Protein 6ECT (pdb70)

InterPro domains:
  IPR001227 Acyl transferase domain superfamily [G3DSA:3.40.366.10] (565-867)
  IPR009081 Phosphopantetheine binding ACP domain [PF00550] (1807-1871)
  IPR009081 Phosphopantetheine binding ACP domain [PS50075] (1801-1875)
  IPR013217 Methyltransferase type 12 [PF08242] (1031-1127)
  IPR013968 Polyketide synthase-like, ketoreductase domain [PF08659] (1522-1700)
  IPR014030 Beta-ketoacyl synthase-like, N-terminal domain [PF00109] (35-285)
  IPR014031 Beta-ketoacyl synthase, C-terminal domain [PF02801] (293-410)
  IPR014043 Acyl transferase domain [PF00698] (565-866)
  IPR014043 Acyl transferase domain [SM00827] (567-864)
  IPR016035 Acyl transferase/acyl hydrolase/lysophospholipase [SSF52151] (564-850)
  IPR016036 Malonyl-CoA ACP transacylase, ACP-binding [SSF55048] (690-755)
  IPR016039 Thiolase-like [G3DSA:3.40.47.10] (26-481)
  IPR016039 Thiolase-like [SSF53901] (31-409)
  IPR018201 Beta-ketoacyl synthase, active site [PS00606] (198-214)
  IPR020803 Polyketide synthase-like, methyltransferase domain [SM00828] (981-1252)
  IPR020806 Polyketide synthase-like, phosphopantetheine-binding domain [SM00823] (1804-1875)
  IPR020841 Polyketide synthase, beta-ketoacyl synthase domain [PS52004] (34-460)
  IPR020841 Polyketide synthase, beta-ketoacyl synthase domain [SM00825] (37-463)
  IPR029063 S-adenosyl-L-methionine-dependent methyltransferase superfamily [G3DSA:3.40.50.150] (941-1231)
  IPR029063 S-adenosyl-L-methionine-dependent methyltransferase superfamily [SSF53335] (1002-1230)

Foldseek 3Di:
DQLQAQDAPVVDGGFFFAVAFDAPAAPVCCVLVVVPDPVNVVVRNVRNVVLVCVLCVPPDLQPWAEEEEEAQFLPPVVQVSCVVHVRHAYEYEHLDPVSQVNNCVVCVVSVNNVRYYYDNDHLLPDADDAAGQEYEEEPHLLNHPPLLSNLLSVLVRYDAFGKYKYKAKAFPAPSHHHLLRVLCSQLVRQKAFDAKEWSLVRSLSSNDHNDDDVRVVVVVVVSPPDDPPCNVVSSVCSVVVRMTTMITIMTGHPPDHSVVSSVNSVVNVVVHHYPVRPD

Radius of gyration: 18.58 Å; Cα contacts (8 Å, |Δi|>4): 551; chains: 1; bounding box: 44×46×49 Å

Structure (mmCIF, N/CA/C/O backbone):
data_6ECT
#
_entry.id   6ECT
#
_cell.length_a   90.866
_cell.length_b   90.866
_cell.length_c   84.910
_cell.angle_alpha   90.000
_cell.angle_beta   90.000
_cell.angle_gamma   90.000
#
_symmetry.space_group_name_H-M   'P 43 21 2'
#
loop_
_entity.id
_entity.type
_entity.pdbx_description
1 polymer 'StiE protein'
2 non-polymer S-ADENOSYLMETHIONINE
3 water water
#
loop_
_atom_site.group_PDB
_atom_site.id
_atom_site.type_symbol
_atom_site.label_atom_id
_atom_site.label_alt_id
_atom_site.label_comp_id
_atom_site.label_asym_id
_atom_site.label_entity_id
_atom_site.label_seq_id
_atom_site.pdbx_PDB_ins_code
_atom_site.Cartn_x
_atom_site.Cartn_y
_atom_site.Cartn_z
_atom_site.occupancy
_atom_site.B_iso_or_equiv
_atom_site.auth_seq_id
_atom_site.auth_comp_id
_atom_site.auth_asym_id
_atom_site.auth_atom_id
_atom_site.pdbx_PDB_model_num
ATOM 1 N N . THR A 1 15 ? 32.113 35.105 12.674 1.00 80.32 -9 THR A N 1
ATOM 2 C CA . THR A 1 15 ? 31.400 34.604 11.506 1.00 90.81 -9 THR A CA 1
ATOM 3 C C . THR A 1 15 ? 31.372 33.077 11.513 1.00 93.56 -9 THR A C 1
ATOM 4 O O . THR A 1 15 ? 31.097 32.453 12.538 1.00 92.37 -9 THR A O 1
ATOM 8 N N . GLU A 1 16 ? 31.668 32.486 10.356 1.00 98.42 -8 GLU A N 1
ATOM 9 C CA . GLU A 1 16 ? 31.666 31.043 10.179 1.00 94.46 -8 GLU A CA 1
ATOM 10 C C . GLU A 1 16 ? 33.060 30.439 10.238 1.00 90.93 -8 GLU A C 1
ATOM 11 O O . GLU A 1 16 ? 33.186 29.212 10.314 1.00 92.04 -8 GLU A O 1
ATOM 17 N N . ASN A 1 17 ? 34.103 31.262 10.193 1.00 89.38 -7 ASN A N 1
ATOM 18 C CA . ASN A 1 17 ? 35.473 30.788 10.316 1.00 82.45 -7 ASN A CA 1
ATOM 19 C C . ASN A 1 17 ? 35.942 30.730 11.764 1.00 69.52 -7 ASN A C 1
ATOM 20 O O . ASN A 1 17 ? 37.147 30.607 12.009 1.00 71.82 -7 ASN A O 1
ATOM 25 N N . LEU A 1 18 ? 35.018 30.803 12.727 1.00 51.54 -6 LEU A N 1
ATOM 26 C CA . LEU A 1 18 ? 35.413 30.766 14.130 1.00 34.75 -6 LEU A CA 1
ATOM 27 C C . LEU A 1 18 ? 35.662 29.347 14.622 1.00 30.61 -6 LEU A C 1
ATOM 28 O O . LEU A 1 18 ? 36.602 29.123 15.375 1.00 27.50 -6 LEU A O 1
ATOM 33 N N A TYR A 1 19 ? 34.828 28.392 14.231 0.26 33.24 -5 TYR A N 1
ATOM 34 N N B TYR A 1 19 ? 34.839 28.387 14.209 0.74 34.65 -5 TYR A N 1
ATOM 35 C CA A TYR A 1 19 ? 34.923 27.058 14.797 0.26 29.03 -5 TYR A CA 1
ATOM 36 C CA B TYR A 1 19 ? 34.863 27.043 14.773 0.74 29.44 -5 TYR A CA 1
ATOM 37 C C A TYR A 1 19 ? 35.793 26.141 13.946 0.26 26.82 -5 TYR A C 1
ATOM 38 C C B TYR A 1 19 ? 35.601 26.062 13.868 0.74 27.17 -5 TYR A C 1
ATOM 39 O O A TYR A 1 19 ? 36.261 26.494 12.861 0.26 33.98 -5 TYR A O 1
ATOM 40 O O B TYR A 1 19 ? 35.803 26.308 12.675 0.74 30.65 -5 TYR A O 1
ATOM 57 N N . PHE A 1 20 ? 35.986 24.930 14.461 1.00 25.56 -4 PHE A N 1
ATOM 58 C CA . PHE A 1 20 ? 36.763 23.919 13.749 1.00 24.91 -4 PHE A CA 1
ATOM 59 C C . PHE A 1 20 ? 36.005 23.397 12.541 1.00 30.65 -4 PHE A C 1
ATOM 60 O O . PHE A 1 20 ? 36.599 23.144 11.485 1.00 31.37 -4 PHE A O 1
ATOM 68 N N . GLN A 1 21 ? 34.689 23.248 12.662 1.00 30.83 -3 GLN A N 1
ATOM 69 C CA . GLN A 1 21 ? 33.872 22.846 11.526 1.00 45.73 -3 GLN A CA 1
ATOM 70 C C . GLN A 1 21 ? 32.517 23.530 11.596 1.00 51.35 -3 GLN A C 1
ATOM 71 O O . GLN A 1 21 ? 31.828 23.455 12.617 1.00 44.00 -3 GLN A O 1
ATOM 77 N N . SER A 1 22 ? 32.140 24.188 10.509 1.00 59.03 -2 SER A N 1
ATOM 78 C CA . SER A 1 22 ? 30.844 24.836 10.416 1.00 69.62 -2 SER A CA 1
ATOM 79 C C . SER A 1 22 ? 29.793 23.851 9.913 1.00 77.86 -2 SER A C 1
ATOM 80 O O . SER A 1 22 ? 30.101 22.756 9.438 1.00 79.88 -2 SER A O 1
ATOM 83 N N . ASN A 1 23 ? 28.532 24.259 10.017 1.00 77.48 -1 ASN A N 1
ATOM 84 C CA . ASN A 1 23 ? 27.430 23.451 9.511 1.00 73.90 -1 ASN A CA 1
ATOM 85 C C . ASN A 1 23 ? 27.494 23.354 7.991 1.00 68.47 -1 ASN A C 1
ATOM 86 O O . ASN A 1 23 ? 27.319 22.277 7.424 1.00 70.23 -1 ASN A O 1
ATOM 91 N N . GLU A 1 37 ? 39.200 8.518 17.490 1.00 83.40 973 GLU A N 1
ATOM 92 C CA . GLU A 1 37 ? 39.129 9.911 17.919 1.00 78.18 973 GLU A CA 1
ATOM 93 C C . GLU A 1 37 ? 38.849 10.846 16.753 1.00 71.59 973 GLU A C 1
ATOM 94 O O . GLU A 1 37 ? 39.723 11.117 15.929 1.00 82.23 973 GLU A O 1
ATOM 100 N N . HIS A 1 38 ? 37.615 11.330 16.695 1.00 53.36 974 HIS A N 1
ATOM 101 C CA . HIS A 1 38 ? 37.149 12.247 15.661 1.00 38.44 974 HIS A CA 1
ATOM 102 C C . HIS A 1 38 ? 36.598 13.489 16.357 1.00 32.49 974 HIS A C 1
ATOM 103 O O . HIS A 1 38 ? 35.381 13.704 16.359 1.00 36.02 974 HIS A O 1
ATOM 110 N N . PHE A 1 39 ? 37.474 14.290 16.958 1.00 25.29 975 PHE A N 1
ATOM 111 C CA . PHE A 1 39 ? 37.025 15.509 17.618 1.00 21.96 975 PHE A CA 1
ATOM 112 C C . PHE A 1 39 ? 36.925 16.649 16.616 1.00 21.47 975 PHE A C 1
ATOM 113 O O . PHE A 1 39 ? 37.739 16.767 15.699 1.00 25.63 975 PHE A O 1
ATOM 121 N N . LEU A 1 40 ? 35.931 17.507 16.820 1.00 21.50 976 LEU A N 1
ATOM 122 C CA . LEU A 1 40 ? 35.688 18.615 15.907 1.00 21.95 976 LEU A CA 1
ATOM 123 C C . LEU A 1 40 ? 35.786 19.931 16.666 1.00 23.49 976 LEU A C 1
ATOM 124 O O . LEU A 1 40 ? 34.843 20.729 16.658 1.00 24.87 976 LEU A O 1
ATOM 129 N N . THR A 1 41 ? 36.907 20.141 17.358 1.00 19.15 977 THR A N 1
ATOM 130 C CA . THR A 1 41 ? 37.177 21.393 18.046 1.00 18.23 977 THR A CA 1
ATOM 131 C C . THR A 1 41 ? 38.630 21.763 17.800 1.00 19.58 977 THR A C 1
ATOM 132 O O . THR A 1 41 ? 39.440 20.938 17.367 1.00 20.81 977 THR A O 1
ATOM 136 N N . TRP A 1 42 ? 38.952 23.013 18.098 1.00 18.70 978 TRP A N 1
ATOM 137 C CA . TRP A 1 42 ? 40.353 23.386 18.200 1.00 20.60 978 TRP A CA 1
ATOM 138 C C . TRP A 1 42 ? 40.988 22.679 19.400 1.00 20.11 978 TRP A C 1
ATOM 139 O O . TRP A 1 42 ? 40.327 21.968 20.166 1.00 20.68 978 TRP A O 1
ATOM 150 N N . GLY A 1 43 ? 42.302 22.855 19.543 1.00 21.85 979 GLY A N 1
ATOM 151 C CA . GLY A 1 43 ? 43.039 22.224 20.613 1.00 21.84 979 GLY A CA 1
ATOM 152 C C . GLY A 1 43 ? 43.886 23.237 21.352 1.00 18.02 979 GLY A C 1
ATOM 153 O O . GLY A 1 43 ? 44.114 24.357 20.889 1.00 20.57 979 GLY A O 1
ATOM 154 N N . VAL A 1 44 ? 44.366 22.809 22.519 1.00 20.18 980 VAL A N 1
ATOM 155 C CA . VAL A 1 44 ? 45.233 23.615 23.370 1.00 20.96 980 VAL A CA 1
ATOM 156 C C . VAL A 1 44 ? 46.682 23.287 23.016 1.00 18.39 980 VAL A C 1
ATOM 157 O O . VAL A 1 44 ? 47.182 22.218 23.361 1.00 21.66 980 VAL A O 1
ATOM 161 N N . PHE A 1 45 ? 47.355 24.211 22.340 1.00 18.76 981 PHE A N 1
ATOM 162 C CA . PHE A 1 45 ? 48.793 24.123 22.091 1.00 20.45 981 PHE A CA 1
ATOM 163 C C . PHE A 1 45 ? 49.466 25.039 23.106 1.00 20.95 981 PHE A C 1
ATOM 164 O O . PHE A 1 45 ? 49.327 26.261 23.025 1.00 22.66 981 PHE A O 1
ATOM 172 N N . GLN A 1 46 ? 50.194 24.460 24.062 1.00 22.04 982 GLN A N 1
ATO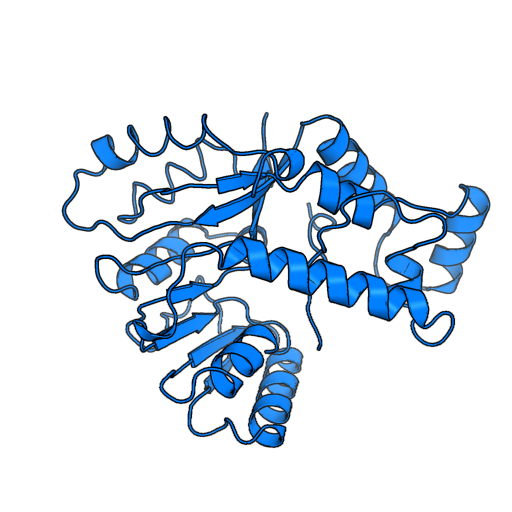M 173 C CA . GLN A 1 46 ? 50.872 25.289 25.056 1.00 22.69 982 GLN A CA 1
ATOM 174 C C . GLN A 1 46 ? 51.809 26.293 24.397 1.00 27.35 982 GLN A C 1
ATOM 175 O O . GLN A 1 46 ? 51.950 27.427 24.872 1.00 26.76 982 GLN A O 1
ATOM 181 N N . GLU A 1 47 ? 52.454 25.895 23.300 1.00 24.10 983 GLU A N 1
ATOM 182 C CA . GLU A 1 47 ? 53.341 26.752 22.527 1.00 25.36 983 GLU A CA 1
ATOM 183 C C . GLU A 1 47 ? 53.102 26.491 21.048 1.00 24.87 983 GLU A C 1
ATOM 184 O O . GLU A 1 47 ? 52.553 25.456 20.662 1.00 27.77 983 GLU A O 1
ATOM 190 N N . ILE A 1 48 ? 53.519 27.452 20.219 1.00 30.02 984 ILE A N 1
ATOM 191 C CA . ILE A 1 48 ? 53.559 27.217 18.782 1.00 27.56 984 ILE A CA 1
ATOM 192 C C . ILE A 1 48 ? 54.432 26.005 18.518 1.00 31.08 984 ILE A C 1
ATOM 193 O O . ILE A 1 48 ? 55.512 25.859 19.099 1.00 32.50 984 ILE A O 1
ATOM 198 N N . VAL A 1 49 ? 53.959 25.108 17.655 1.00 32.34 985 VAL A N 1
ATOM 199 C CA . VAL A 1 49 ? 54.754 23.986 17.181 1.00 32.77 985 VAL A CA 1
ATOM 200 C C . VAL A 1 49 ? 55.270 24.350 15.789 1.00 34.93 985 VAL A C 1
ATOM 201 O O . VAL A 1 49 ? 54.455 24.495 14.863 1.00 36.08 985 VAL A O 1
ATOM 205 N N . PRO A 1 50 ? 56.574 24.537 15.601 1.00 36.84 986 PRO A N 1
ATOM 206 C CA . PRO A 1 50 ? 57.073 24.911 14.273 1.00 40.17 986 PRO A CA 1
ATOM 207 C C . PRO A 1 50 ? 56.679 23.883 13.223 1.00 47.35 986 PRO A C 1
ATOM 208 O O . PRO A 1 50 ? 56.825 22.675 13.422 1.00 46.94 986 PRO A O 1
ATOM 212 N N . GLY A 1 51 ? 56.166 24.378 12.099 1.00 41.51 987 GLY A N 1
ATOM 213 C CA . GLY A 1 51 ? 55.764 23.523 11.008 1.00 42.79 987 GLY A CA 1
ATOM 214 C C . GLY A 1 51 ? 54.346 22.991 11.078 1.00 39.10 987 GLY A C 1
ATOM 215 O O . GLY A 1 51 ? 53.846 22.490 10.064 1.00 42.89 987 GLY A O 1
ATOM 216 N N . PHE A 1 52 ? 53.677 23.073 12.227 1.00 35.11 988 PHE A N 1
ATOM 217 C CA . PHE A 1 52 ? 52.340 22.503 12.321 1.00 32.18 988 PHE A CA 1
ATOM 218 C C . PHE A 1 52 ? 51.339 23.352 11.548 1.00 41.55 988 PHE A C 1
ATOM 219 O O . PHE A 1 52 ? 51.292 24.574 11.709 1.00 32.41 988 PHE A O 1
ATOM 227 N N . SER A 1 53 ? 50.528 22.697 10.716 1.00 34.10 989 SER A N 1
ATOM 228 C CA . SER A 1 53 ? 49.454 23.350 9.979 1.00 32.46 989 SER A CA 1
ATOM 229 C C . SER A 1 53 ? 48.170 22.576 10.230 1.00 30.17 989 SER A C 1
ATOM 230 O O . SER A 1 53 ? 48.066 21.407 9.849 1.00 38.14 989 SER A O 1
ATOM 233 N N . TRP A 1 54 ? 47.191 23.220 10.869 1.00 29.58 990 TRP A N 1
ATOM 234 C CA . TRP A 1 54 ? 45.910 22.549 11.057 1.00 28.24 990 TRP A CA 1
ATOM 235 C C . TRP A 1 54 ? 45.240 22.262 9.718 1.00 29.86 990 TRP A C 1
ATOM 236 O O . TRP A 1 54 ? 44.548 21.247 9.579 1.00 34.36 990 TRP A O 1
ATOM 247 N N . ILE A 1 55 ? 45.464 23.117 8.718 1.00 32.43 991 ILE A N 1
ATOM 248 C CA . ILE A 1 55 ? 44.844 22.931 7.408 1.00 34.95 991 ILE A CA 1
ATOM 249 C C . ILE A 1 55 ? 45.402 21.692 6.721 1.00 45.47 991 ILE A C 1
ATOM 250 O O . ILE A 1 55 ? 44.649 20.849 6.217 1.00 41.20 991 ILE A O 1
ATOM 255 N N . ARG A 1 56 ? 46.730 21.570 6.669 1.00 38.17 992 ARG A N 1
ATOM 256 C CA . ARG A 1 56 ? 47.328 20.370 6.095 1.00 41.10 992 ARG A CA 1
ATOM 257 C C . ARG A 1 56 ? 46.970 19.133 6.911 1.00 39.39 992 ARG A C 1
ATOM 258 O O . ARG A 1 56 ? 46.730 18.058 6.348 1.00 42.04 992 ARG A O 1
ATOM 266 N N . THR A 1 57 ? 46.925 19.266 8.238 1.00 34.62 993 THR A N 1
ATOM 267 C CA . THR A 1 57 ? 46.643 18.120 9.095 1.00 32.76 993 THR A CA 1
ATOM 268 C C . THR A 1 57 ? 45.227 17.597 8.875 1.00 47.14 993 THR A C 1
ATOM 269 O O . THR A 1 57 ? 45.002 16.379 8.860 1.00 45.54 993 THR A O 1
ATOM 273 N N . VAL A 1 58 ? 44.268 18.500 8.669 1.00 37.90 994 VAL A N 1
ATOM 274 C CA . VAL A 1 58 ? 42.875 18.092 8.505 1.00 40.42 994 VAL A CA 1
ATOM 275 C C . VAL A 1 58 ? 42.595 17.607 7.086 1.00 47.00 994 VAL A C 1
ATOM 276 O O . VAL A 1 58 ? 41.895 16.608 6.892 1.00 52.69 994 VAL A O 1
ATOM 280 N N . PHE A 1 59 ? 43.137 18.287 6.074 1.00 45.61 995 PHE A N 1
ATOM 281 C CA . PHE A 1 59 ? 42.782 18.020 4.685 1.00 46.24 995 PHE A CA 1
ATOM 282 C C . PHE A 1 59 ? 43.874 17.321 3.887 1.00 47.56 995 PHE A C 1
ATOM 283 O O . PHE A 1 59 ? 43.646 16.975 2.722 1.00 56.24 995 PHE A O 1
ATOM 291 N N . ARG A 1 60 ? 45.051 17.105 4.476 1.00 56.50 996 ARG A N 1
ATOM 292 C CA . ARG A 1 60 ? 46.085 16.256 3.878 1.00 59.69 996 ARG A CA 1
ATOM 293 C C . ARG A 1 60 ? 46.607 15.284 4.934 1.00 68.61 996 ARG A C 1
ATOM 294 O O . ARG A 1 60 ? 47.813 15.178 5.156 1.00 69.06 996 ARG A O 1
ATOM 302 N N . PRO A 1 61 ? 45.713 14.550 5.606 1.00 77.73 997 PRO A N 1
ATOM 303 C CA . PRO A 1 61 ? 46.120 13.850 6.833 1.00 77.78 997 PRO A CA 1
ATOM 304 C C . PRO A 1 61 ? 47.075 12.698 6.594 1.00 85.53 997 PRO A C 1
ATOM 305 O O . PRO A 1 61 ? 47.773 12.293 7.532 1.00 90.89 997 PRO A O 1
ATOM 309 N N . SER A 1 62 ? 47.134 12.160 5.375 1.00 84.02 998 SER A N 1
ATOM 310 C CA . SER A 1 62 ? 48.062 11.070 5.104 1.00 87.42 998 SER A CA 1
ATOM 311 C C . SER A 1 62 ? 49.494 11.570 4.991 1.00 92.89 998 SER A C 1
ATOM 312 O O . SER A 1 62 ? 50.436 10.799 5.211 1.00 98.30 998 SER A O 1
ATOM 315 N N . GLU A 1 63 ? 49.680 12.851 4.667 1.00 89.70 999 GLU A N 1
ATOM 316 C CA . GLU A 1 63 ? 50.998 13.315 4.245 1.00 91.63 999 GLU A CA 1
ATOM 317 C C . GLU A 1 63 ? 51.970 13.483 5.413 1.00 86.97 999 GLU A C 1
ATOM 318 O O . GLU A 1 63 ? 53.178 13.286 5.226 1.00 91.03 999 GLU A O 1
ATOM 324 N N . ARG A 1 64 ? 51.489 13.829 6.596 1.00 76.40 1000 ARG A N 1
ATOM 325 C CA . ARG A 1 64 ? 52.357 14.048 7.760 1.00 78.58 1000 ARG A CA 1
ATOM 326 C C . ARG A 1 64 ? 51.683 13.526 9.022 1.00 69.11 1000 ARG A C 1
ATOM 327 O O . ARG A 1 64 ? 50.830 14.215 9.611 1.00 66.52 1000 ARG A O 1
ATOM 335 N N . PRO A 1 65 ? 52.058 12.331 9.492 1.00 66.51 1001 PRO A N 1
ATOM 336 C CA . PRO A 1 65 ? 51.326 11.728 10.621 1.00 63.67 1001 PRO A CA 1
ATOM 337 C C . PRO A 1 65 ? 51.496 12.454 11.948 1.00 56.29 1001 PRO A C 1
ATOM 338 O O . PRO A 1 65 ? 50.553 12.482 12.750 1.00 59.42 1001 PRO A O 1
ATOM 342 N N . GLU A 1 66 ? 52.669 13.035 12.213 1.00 46.44 1002 GLU A N 1
ATOM 343 C CA . GLU A 1 66 ? 52.906 13.662 13.511 1.00 47.99 1002 GLU A CA 1
ATOM 344 C C . GLU A 1 66 ? 51.963 14.834 13.761 1.00 41.75 1002 GLU A C 1
ATOM 345 O O . GLU A 1 66 ? 51.646 15.143 14.918 1.00 39.17 1002 GLU A O 1
ATOM 351 N N . GLY A 1 67 ? 51.494 15.489 12.697 1.00 41.96 1003 GLY A N 1
ATOM 352 C CA . GLY A 1 67 ? 50.527 16.560 12.872 1.00 33.67 1003 GLY A CA 1
ATOM 353 C C . GLY A 1 67 ? 49.201 16.066 13.418 1.00 29.50 1003 GLY A C 1
ATOM 354 O O . GLY A 1 67 ? 48.643 16.662 14.343 1.00 27.20 1003 GLY A O 1
ATOM 355 N N . ARG A 1 68 ? 48.681 14.972 12.855 1.00 36.64 1004 ARG A N 1
ATOM 356 C CA . ARG A 1 68 ? 47.422 14.417 13.341 1.00 35.97 1004 ARG A CA 1
ATOM 357 C C . ARG A 1 68 ? 47.512 14.091 14.824 1.00 27.42 1004 ARG A C 1
ATOM 358 O O . ARG A 1 68 ? 46.568 14.340 15.583 1.00 27.26 1004 ARG A O 1
ATOM 366 N N . GLU A 1 69 ? 48.644 13.529 15.250 1.00 31.34 1005 GLU A N 1
ATOM 367 C CA . GLU A 1 69 ? 48.801 13.143 16.647 1.00 34.33 1005 GLU A CA 1
ATOM 368 C C . GLU A 1 69 ? 48.894 14.364 17.549 1.00 29.37 1005 GLU A C 1
ATOM 369 O O . GLU A 1 69 ? 48.273 14.399 18.616 1.00 27.42 1005 GLU A O 1
ATOM 375 N N . ARG A 1 70 ? 49.665 15.377 17.142 1.00 27.41 1006 ARG A N 1
ATOM 376 C CA . ARG A 1 70 ? 49.770 16.590 17.950 1.00 26.22 1006 ARG A CA 1
ATOM 377 C C . ARG A 1 70 ? 48.411 17.257 18.129 1.00 23.99 1006 ARG A C 1
ATOM 378 O O . ARG A 1 70 ? 48.072 17.711 19.232 1.00 23.63 1006 ARG A O 1
ATOM 386 N N . LEU A 1 71 ? 47.608 17.301 17.061 1.00 23.71 1007 LEU A N 1
ATOM 387 C CA . LEU A 1 71 ? 46.293 17.924 17.151 1.00 22.70 1007 LEU A CA 1
ATOM 388 C C . LEU A 1 71 ? 45.380 17.136 18.078 1.00 21.74 1007 LEU A C 1
ATOM 389 O O . LEU A 1 71 ? 44.640 17.726 18.874 1.00 19.61 1007 LEU A O 1
ATOM 394 N N . ALA A 1 72 ? 45.433 15.805 18.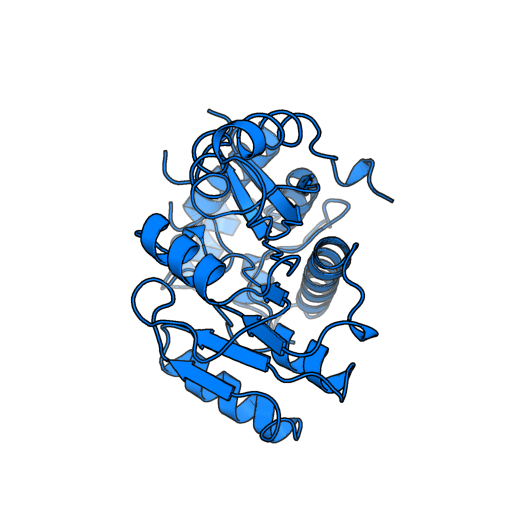002 1.00 22.44 1008 ALA A N 1
ATOM 395 C CA . ALA A 1 72 ? 44.597 14.990 18.877 1.00 20.97 1008 ALA A CA 1
ATOM 396 C C . ALA A 1 72 ? 44.964 15.190 20.342 1.00 21.90 1008 ALA A C 1
ATOM 397 O O . ALA A 1 72 ? 44.077 15.284 21.198 1.00 20.50 1008 ALA A O 1
ATOM 399 N N . VAL A 1 73 ? 46.262 15.232 20.652 1.00 21.21 1009 VAL A N 1
ATOM 400 C CA . VAL A 1 73 ? 46.697 15.524 22.018 1.00 20.50 1009 VAL A CA 1
ATOM 401 C C . VAL A 1 73 ? 46.138 16.862 22.479 1.00 19.04 1009 VAL A C 1
ATOM 402 O O . VAL A 1 73 ? 45.682 17.004 23.619 1.00 21.06 1009 VAL A O 1
ATOM 406 N N . ALA A 1 74 ? 46.148 17.860 21.602 1.00 19.09 1010 ALA A N 1
ATOM 407 C CA . ALA A 1 74 ? 45.687 19.190 21.980 1.00 18.16 1010 ALA A CA 1
ATOM 408 C C . ALA A 1 74 ? 44.182 19.217 22.188 1.00 18.56 1010 ALA A C 1
ATOM 409 O O . ALA A 1 74 ? 43.686 19.952 23.049 1.00 18.10 1010 ALA A O 1
ATOM 411 N N . GLN A 1 75 ? 43.431 18.469 21.374 1.00 17.66 1011 GLN A N 1
ATOM 412 C CA . GLN A 1 75 ? 41.988 18.391 21.574 1.00 17.77 1011 GLN A CA 1
ATOM 413 C C . GLN A 1 75 ? 41.651 17.646 22.866 1.00 17.89 1011 GLN A C 1
ATOM 414 O O . GLN A 1 75 ? 40.673 17.990 23.547 1.00 17.42 1011 GLN A O 1
ATOM 420 N N . ARG A 1 76 ? 42.440 16.625 23.219 1.00 18.03 1012 ARG A N 1
ATOM 421 C CA . ARG A 1 76 ? 42.266 15.954 24.508 1.00 16.12 1012 ARG A CA 1
ATOM 422 C C . ARG A 1 76 ? 42.631 16.880 25.665 1.00 18.64 1012 ARG A C 1
ATOM 423 O O . ARG A 1 76 ? 41.999 16.820 26.727 1.00 18.71 1012 ARG A O 1
ATOM 431 N N . GLU A 1 77 ? 43.629 17.743 25.483 1.00 17.31 1013 GLU A N 1
ATOM 432 C CA . GLU A 1 77 ? 43.990 18.676 26.550 1.00 17.09 1013 GLU A CA 1
ATOM 433 C C . GLU A 1 77 ? 42.881 19.693 26.774 1.00 17.40 1013 GLU A C 1
ATOM 434 O O . GLU A 1 77 ? 42.584 20.050 27.922 1.00 18.56 1013 GLU A O 1
ATOM 440 N N . LEU A 1 78 ? 42.247 20.157 25.690 1.00 16.52 1014 LEU A N 1
ATOM 441 C CA . LEU A 1 78 ? 41.067 21.000 25.822 1.00 15.42 1014 LEU A CA 1
ATOM 442 C C . LEU A 1 78 ? 40.036 20.332 26.723 1.00 16.41 1014 LEU A C 1
ATOM 443 O O . LEU A 1 78 ? 39.477 20.962 27.628 1.00 17.05 1014 LEU A O 1
ATOM 448 N N . ARG A 1 79 ? 39.784 19.045 26.490 1.00 15.49 1015 ARG A N 1
ATOM 449 C CA . ARG A 1 79 ? 38.797 18.312 27.272 1.00 15.78 1015 ARG A CA 1
ATOM 450 C C . ARG A 1 79 ? 39.233 18.122 28.716 1.00 15.43 1015 ARG A C 1
ATOM 451 O O . ARG A 1 79 ? 38.391 18.185 29.621 1.00 15.33 1015 ARG A O 1
ATOM 459 N N . ARG A 1 80 ? 40.526 17.881 28.965 1.00 14.90 1016 ARG A N 1
ATOM 460 C CA . ARG A 1 80 ? 40.984 17.787 30.353 1.00 15.71 1016 ARG A CA 1
ATOM 461 C C . ARG A 1 80 ? 40.617 19.048 31.133 1.00 14.11 1016 ARG A C 1
ATOM 462 O O . ARG A 1 80 ? 40.128 18.967 32.266 1.00 15.94 1016 ARG A O 1
ATOM 470 N N . VAL A 1 81 ? 40.819 20.213 30.538 1.00 14.17 1017 VAL A N 1
ATOM 471 C CA . VAL A 1 81 ? 40.467 21.448 31.223 1.00 14.63 1017 VAL A CA 1
ATOM 472 C C . VAL A 1 81 ? 38.953 21.605 31.311 1.00 15.04 1017 VAL A C 1
ATOM 473 O O . VAL A 1 81 ? 38.422 21.982 32.367 1.00 15.11 1017 VAL A O 1
ATOM 477 N N . LEU A 1 82 ? 38.228 21.300 30.224 1.00 14.28 1018 LEU A N 1
ATOM 478 C CA . LEU A 1 82 ? 36.767 21.429 30.247 1.00 13.56 1018 LEU A CA 1
ATOM 479 C C . LEU A 1 82 ? 36.154 20.661 31.407 1.00 14.12 1018 LEU A C 1
ATOM 480 O O . LEU A 1 82 ? 35.222 21.146 32.060 1.00 14.62 1018 LEU A O 1
ATOM 485 N N . PHE A 1 83 ? 36.660 19.457 31.676 1.00 14.43 1019 PHE A N 1
ATOM 486 C CA . PHE A 1 83 ? 36.098 18.571 32.693 1.00 13.48 1019 PHE A CA 1
ATOM 487 C C . PHE A 1 83 ? 36.739 18.751 34.071 1.00 15.12 1019 PHE A C 1
ATOM 488 O O . PHE A 1 83 ? 36.500 17.923 34.960 1.00 16.12 1019 PHE A O 1
ATOM 496 N N . ARG A 1 84 ? 37.519 19.822 34.271 1.00 14.47 1020 ARG A N 1
ATOM 497 C CA . ARG A 1 84 ? 38.361 19.973 35.461 1.00 17.04 1020 ARG A CA 1
ATOM 498 C C . ARG A 1 84 ? 37.599 19.762 36.768 1.00 15.52 1020 ARG A C 1
ATOM 499 O O . ARG A 1 84 ? 38.152 19.201 37.722 1.00 17.57 1020 ARG A O 1
ATOM 507 N N . ALA A 1 85 ? 36.349 20.211 36.846 1.00 15.31 1021 ALA A N 1
ATOM 508 C CA . ALA A 1 85 ? 35.624 20.167 38.115 1.00 14.77 1021 ALA A CA 1
ATOM 509 C C . ALA A 1 85 ? 34.601 19.046 38.182 1.00 18.19 1021 ALA A C 1
ATOM 510 O O . ALA A 1 85 ? 34.034 18.818 39.253 1.00 21.95 1021 ALA A O 1
ATOM 512 N N . VAL A 1 86 ? 34.403 18.306 37.105 1.00 15.53 1022 VAL A N 1
ATOM 513 C CA . VAL A 1 86 ? 33.342 17.304 37.027 1.00 17.00 1022 VAL A CA 1
ATOM 514 C C . VAL A 1 86 ? 33.805 16.010 37.684 1.00 17.06 1022 VAL A C 1
ATOM 515 O O . VAL A 1 86 ? 34.851 15.452 37.332 1.00 17.99 1022 VAL A O 1
ATOM 519 N N . ASP A 1 87 ? 33.005 15.488 38.614 1.00 17.14 1023 ASP A N 1
ATOM 520 C CA . ASP A 1 87 ? 33.202 14.142 39.152 1.00 18.15 1023 ASP A CA 1
ATOM 521 C C . ASP A 1 87 ? 32.221 13.198 38.459 1.00 20.30 1023 ASP A C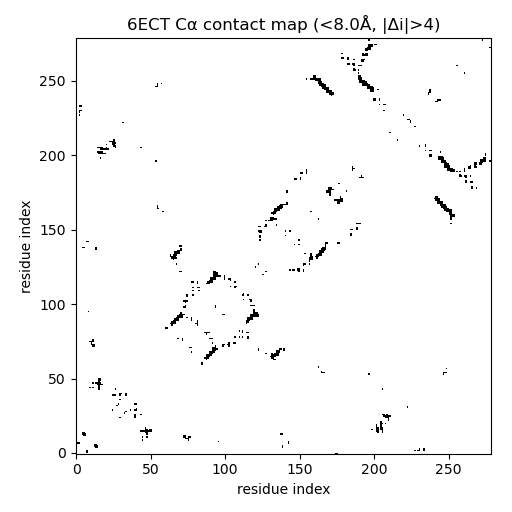 1
ATOM 522 O O . ASP A 1 87 ? 31.043 13.151 38.810 1.00 22.04 1023 ASP A O 1
ATOM 527 N N . LEU A 1 88 ? 32.711 12.428 37.483 1.00 19.92 1024 LEU A N 1
ATOM 528 C CA . LEU A 1 88 ? 31.804 11.596 36.698 1.00 21.45 1024 LEU A CA 1
ATOM 529 C C . LEU A 1 88 ? 31.214 10.443 37.493 1.00 24.43 1024 LEU A C 1
ATOM 530 O O . LEU A 1 88 ? 30.138 9.952 37.136 1.00 23.82 1024 LEU A O 1
ATOM 535 N N . SER A 1 89 ? 31.875 10.008 38.563 1.00 23.46 1025 SER A N 1
ATOM 536 C CA . SER A 1 89 ? 31.305 8.930 39.360 1.00 23.05 1025 SER A CA 1
ATOM 537 C C . SER A 1 89 ? 29.980 9.339 39.986 1.00 21.18 1025 SER A C 1
ATOM 538 O O . SER A 1 89 ? 29.166 8.470 40.325 1.00 26.70 1025 SER A O 1
ATOM 541 N N . ALA A 1 90 ? 29.751 10.640 40.135 1.00 23.03 1026 ALA A N 1
ATOM 542 C CA . ALA A 1 90 ? 28.571 11.169 40.797 1.00 24.34 1026 ALA A CA 1
ATOM 543 C C . ALA A 1 90 ? 27.410 11.435 39.843 1.00 26.91 1026 ALA A C 1
ATOM 544 O O . ALA A 1 90 ? 26.279 11.603 40.298 1.00 26.10 1026 ALA A O 1
ATOM 546 N N . ILE A 1 91 ? 27.646 11.448 38.554 1.00 22.07 1027 ILE A N 1
ATOM 547 C CA . ILE A 1 91 ? 26.638 11.809 37.558 1.00 21.56 1027 ILE A CA 1
ATOM 548 C C . ILE A 1 91 ? 26.014 10.547 36.988 1.00 21.15 1027 ILE A C 1
ATOM 549 O O . ILE A 1 91 ? 26.637 9.483 36.951 1.00 23.20 1027 ILE A O 1
ATOM 554 N N . LYS A 1 92 ? 24.761 10.654 36.554 1.00 17.20 1028 LYS A N 1
ATOM 555 C CA . LYS A 1 92 ? 24.100 9.530 35.899 1.00 20.31 1028 LYS A CA 1
ATOM 556 C C . LYS A 1 92 ? 23.835 9.754 34.424 1.00 19.82 1028 LYS A C 1
ATOM 557 O O . LYS A 1 92 ? 24.085 8.855 33.623 1.00 22.46 1028 LYS A O 1
ATOM 563 N N . ASN A 1 93 ? 23.348 10.931 34.038 1.00 17.55 1029 ASN A N 1
ATOM 564 C CA . ASN A 1 93 ? 22.795 11.172 32.710 1.00 17.49 1029 ASN A CA 1
ATOM 565 C C . ASN A 1 93 ? 23.500 12.368 32.081 1.00 16.36 1029 ASN A C 1
ATOM 566 O O . ASN A 1 93 ? 23.672 13.403 32.739 1.00 16.86 1029 ASN A O 1
ATOM 571 N N . VAL A 1 94 ? 23.884 12.233 30.806 1.00 13.46 1030 VAL A N 1
ATOM 572 C CA . VAL A 1 94 ? 24.655 13.235 30.063 1.00 13.56 1030 VAL A CA 1
ATOM 573 C C . VAL A 1 94 ? 23.956 13.559 28.751 1.00 13.56 1030 VAL A C 1
ATOM 574 O O . VAL A 1 94 ? 23.530 12.646 28.036 1.00 14.12 1030 VAL A O 1
ATOM 578 N N . MET A 1 95 ? 23.895 14.849 28.403 1.00 12.65 1031 MET A N 1
ATOM 579 C CA . MET A 1 95 ? 23.375 15.320 27.124 1.00 12.33 1031 MET A CA 1
ATOM 580 C C . MET A 1 95 ? 24.479 16.085 26.406 1.00 14.23 1031 MET A C 1
ATOM 581 O O . MET A 1 95 ? 25.044 17.035 26.961 1.00 15.49 1031 MET A O 1
ATOM 586 N N . ASP A 1 96 ? 24.771 15.706 25.167 1.00 13.00 1032 ASP A N 1
ATOM 587 C CA . ASP A 1 96 ? 25.670 16.470 24.308 1.00 13.43 1032 ASP A CA 1
ATOM 588 C C . ASP A 1 96 ? 24.792 17.115 23.244 1.00 14.63 1032 ASP A C 1
ATOM 589 O O . ASP A 1 96 ? 24.233 16.412 22.394 1.00 14.68 1032 ASP A O 1
ATOM 594 N N . PHE A 1 97 ? 24.660 18.443 23.282 1.00 13.49 1033 PHE A N 1
ATOM 595 C CA . PHE A 1 97 ? 23.700 19.114 22.413 1.00 13.59 1033 PHE A CA 1
ATOM 596 C C . PHE A 1 97 ? 24.232 19.485 21.030 1.00 15.19 1033 PHE A C 1
ATOM 597 O O . PHE A 1 97 ? 23.508 20.115 20.249 1.00 15.81 1033 PHE A O 1
ATOM 605 N N . GLY A 1 98 ? 25.459 19.095 20.688 1.00 14.22 1034 GLY A N 1
ATOM 606 C CA . GLY A 1 98 ? 25.925 19.157 19.310 1.00 13.93 1034 GLY A CA 1
ATOM 607 C C . GLY A 1 98 ? 27.052 18.157 19.166 1.00 15.17 1034 GLY A C 1
ATOM 608 O O . GLY A 1 98 ? 28.226 18.513 19.290 1.00 17.19 1034 GLY A O 1
ATOM 609 N N . CYS A 1 99 ? 26.710 16.897 18.938 1.00 14.28 1035 CYS A N 1
ATOM 610 C CA . CYS A 1 99 ? 27.591 15.800 19.322 1.00 14.88 1035 CYS A CA 1
ATOM 611 C C . CYS A 1 99 ? 28.621 15.381 18.277 1.00 14.73 1035 CYS A C 1
ATOM 612 O O . CYS A 1 99 ? 29.378 14.444 18.549 1.00 17.07 1035 CYS A O 1
ATOM 615 N N . GLY A 1 100 ? 28.692 16.032 17.117 1.00 16.21 1036 GLY A N 1
ATOM 616 C CA . GLY A 1 100 ? 29.780 15.750 16.190 1.00 15.37 1036 GLY A CA 1
ATOM 617 C C . GLY A 1 100 ? 29.741 14.316 15.711 1.00 16.58 1036 GLY A C 1
ATOM 618 O O . GLY A 1 100 ? 28.706 13.817 15.258 1.00 17.89 1036 GLY A O 1
ATOM 619 N N . HIS A 1 101 ? 30.883 13.637 15.823 1.00 16.66 1037 HIS A N 1
ATOM 620 C CA . HIS A 1 101 ? 30.986 12.218 15.498 1.00 17.24 1037 HIS A CA 1
ATOM 621 C C . HIS A 1 101 ? 30.895 11.338 16.732 1.00 19.65 1037 HIS A C 1
ATOM 622 O O . HIS A 1 101 ? 31.191 10.135 16.661 1.00 19.55 1037 HIS A O 1
ATOM 629 N N . GLY A 1 102 ? 30.503 11.908 17.864 1.00 17.61 1038 GLY A N 1
ATOM 630 C CA . GLY A 1 102 ? 30.178 11.121 19.029 1.00 16.35 1038 GLY A CA 1
ATOM 631 C C . GLY A 1 102 ? 31.341 10.768 19.923 1.00 16.30 1038 GLY A C 1
ATOM 632 O O . GLY A 1 102 ? 31.149 10.009 20.874 1.00 17.24 1038 GLY A O 1
ATOM 633 N N . SER A 1 103 ? 32.535 11.305 19.667 1.00 18.87 1039 SER A N 1
ATOM 634 C CA . SER A 1 103 ? 33.709 10.875 20.423 1.00 19.30 1039 SER A CA 1
ATOM 635 C C . SER A 1 103 ? 33.588 11.187 21.908 1.00 16.55 1039 SER A C 1
ATOM 636 O O . SER A 1 103 ? 33.970 10.364 22.747 1.00 18.48 1039 SER A O 1
ATOM 639 N N . ASP A 1 104 ? 33.084 12.374 22.258 1.00 17.38 1040 ASP A N 1
ATOM 640 C CA . ASP A 1 104 ? 32.947 12.708 23.671 1.00 17.07 1040 ASP A CA 1
ATOM 641 C C . ASP A 1 104 ? 31.997 11.760 24.388 1.00 15.75 1040 ASP A C 1
ATOM 642 O O . ASP A 1 104 ? 32.307 11.279 25.484 1.00 17.09 1040 ASP A O 1
ATOM 647 N N . LEU A 1 105 ? 30.853 11.440 23.773 1.00 15.98 1041 LEU A N 1
ATOM 648 C CA . LEU A 1 105 ? 29.931 10.501 24.402 1.00 16.25 1041 LEU A CA 1
ATOM 649 C C . LEU A 1 105 ? 30.558 9.120 24.522 1.00 15.46 1041 LEU A C 1
ATOM 650 O O . LEU A 1 105 ? 30.394 8.441 25.546 1.00 16.07 1041 LEU A O 1
ATOM 655 N N . ILE A 1 106 ? 31.280 8.687 23.485 1.00 16.13 1042 ILE A N 1
ATOM 656 C CA . ILE A 1 106 ? 31.868 7.347 23.492 1.00 17.05 1042 ILE A CA 1
ATOM 657 C C . ILE A 1 106 ? 32.928 7.229 24.576 1.00 17.78 1042 ILE A C 1
ATOM 658 O O . ILE A 1 106 ? 32.970 6.240 25.320 1.00 17.86 1042 ILE A O 1
ATOM 663 N N . ILE A 1 107 ? 33.806 8.230 24.678 1.00 17.46 1043 ILE A N 1
ATOM 664 C CA . ILE A 1 107 ? 34.860 8.195 25.688 1.00 17.56 1043 ILE A CA 1
ATOM 665 C C . ILE A 1 107 ? 34.254 8.164 27.084 1.00 18.07 1043 ILE A C 1
ATOM 666 O O . ILE A 1 107 ? 34.653 7.357 27.936 1.00 18.92 1043 ILE A O 1
ATOM 671 N N . LEU A 1 108 ? 33.287 9.050 27.345 1.00 16.48 1044 LEU A N 1
ATOM 672 C CA . LEU A 1 108 ? 32.640 9.051 28.653 1.00 17.53 1044 LEU A CA 1
ATOM 673 C C . LEU A 1 108 ? 31.958 7.721 28.936 1.00 16.86 1044 LEU A C 1
ATOM 674 O O . LEU A 1 108 ? 32.074 7.177 30.043 1.00 18.13 1044 LEU A O 1
ATOM 679 N N . GLY A 1 109 ? 31.262 7.168 27.937 1.00 17.55 1045 GLY A N 1
ATOM 680 C CA . GLY A 1 109 ? 30.560 5.909 28.146 1.00 19.76 1045 GLY A CA 1
ATOM 681 C C . GLY A 1 109 ? 31.500 4.741 28.365 1.00 19.70 1045 GLY A C 1
ATOM 682 O O . GLY A 1 109 ? 31.255 3.892 29.231 1.00 21.24 1045 GLY A O 1
ATOM 683 N N . GLU A 1 110 ? 32.594 4.686 27.593 1.00 19.86 1046 GLU A N 1
ATOM 684 C CA . GLU A 1 110 ? 33.560 3.600 27.731 1.00 24.50 1046 GLU A CA 1
ATOM 685 C C . GLU A 1 110 ? 34.194 3.617 29.106 1.00 21.85 1046 GLU A C 1
ATOM 686 O O . GLU A 1 110 ? 34.382 2.563 29.728 1.00 25.77 1046 GLU A O 1
ATOM 692 N N . GLN A 1 111 ? 34.532 4.809 29.597 1.00 20.96 1047 GLN A N 1
ATOM 693 C CA . GLN A 1 111 ? 35.297 4.966 30.825 1.00 22.46 1047 GLN A CA 1
ATOM 694 C C . GLN A 1 111 ? 34.429 4.995 32.076 1.00 23.31 1047 GLN A C 1
ATOM 695 O O . GLN A 1 111 ? 34.973 4.916 33.184 1.00 26.15 1047 GLN A O 1
ATOM 701 N N . ASN A 1 112 ? 33.103 5.080 31.933 1.00 22.44 1048 ASN A N 1
ATOM 702 C CA . ASN A 1 112 ? 32.188 5.218 33.074 1.00 20.36 1048 ASN A CA 1
ATOM 703 C C . ASN A 1 112 ? 30.942 4.390 32.758 1.00 20.79 1048 ASN A C 1
ATOM 704 O O . ASN A 1 112 ? 29.976 4.894 32.176 1.00 21.25 1048 ASN A O 1
ATOM 709 N N . GLU A 1 113 ? 30.958 3.127 33.177 1.00 23.17 1049 GLU A N 1
ATOM 710 C CA . GLU A 1 113 ? 29.945 2.179 32.727 1.00 23.09 1049 GLU A CA 1
ATOM 711 C C . GLU A 1 113 ? 28.542 2.496 33.232 1.00 23.58 1049 GLU A C 1
ATOM 712 O O . GLU A 1 113 ? 27.567 1.986 32.670 1.00 23.65 1049 GLU A O 1
ATOM 718 N N . HIS A 1 114 ? 28.405 3.326 34.265 1.00 20.80 1050 HIS A N 1
ATOM 719 C CA . HIS A 1 114 ? 27.082 3.645 34.790 1.00 19.40 1050 HIS A CA 1
ATOM 720 C C . HIS A 1 114 ? 26.376 4.742 33.996 1.00 18.22 1050 HIS A C 1
ATOM 721 O O . HIS A 1 114 ? 25.166 4.926 34.175 1.00 22.84 1050 HIS A O 1
ATOM 728 N N . LEU A 1 115 ? 27.089 5.486 33.154 1.00 16.66 1051 LEU A N 1
ATOM 729 C CA . LEU A 1 115 ? 26.488 6.638 32.493 1.00 16.72 1051 LEU A CA 1
ATOM 730 C C . LEU A 1 115 ? 25.512 6.250 31.387 1.00 18.25 1051 LEU A C 1
ATOM 731 O O . LEU A 1 115 ? 25.709 5.268 30.661 1.00 18.69 1051 LEU A O 1
ATOM 736 N N A LYS A 1 116 ? 24.428 7.009 31.290 0.69 16.87 1052 LYS A N 1
ATOM 737 N N B LYS A 1 116 ? 24.485 7.083 31.227 0.31 17.33 1052 LYS A N 1
ATOM 738 C CA A LYS A 1 116 ? 23.552 7.020 30.127 0.69 15.58 1052 LYS A CA 1
ATOM 739 C CA B LYS A 1 116 ? 23.526 7.014 30.130 0.31 16.40 1052 LYS A CA 1
ATOM 740 C C A LYS A 1 116 ? 23.752 8.360 29.437 0.69 17.49 1052 LYS A C 1
ATOM 741 C C B LYS A 1 116 ? 23.569 8.355 29.410 0.31 12.42 1052 LYS A C 1
ATOM 742 O O A LYS A 1 116 ? 23.819 9.398 30.107 0.69 14.27 1052 LYS A O 1
ATOM 743 O O B LYS A 1 116 ? 23.305 9.393 30.026 0.31 15.66 1052 LYS A O 1
ATOM 754 N N . LEU A 1 117 ? 23.906 8.337 28.119 1.00 14.71 1053 LEU A N 1
ATOM 755 C CA . LEU A 1 117 ? 24.252 9.544 27.376 1.00 13.76 1053 LEU A CA 1
ATOM 756 C C . LEU A 1 117 ? 23.429 9.687 26.106 1.00 13.97 1053 LEU A C 1
ATOM 757 O O . LEU A 1 117 ? 23.212 8.704 25.382 1.00 15.32 1053 LEU A O 1
ATOM 762 N N . ASP A 1 118 ? 22.998 10.914 25.814 1.00 13.94 1054 ASP A N 1
ATOM 763 C CA . ASP A 1 118 ? 22.256 11.230 24.602 1.00 14.92 1054 ASP A CA 1
ATOM 764 C C . ASP A 1 118 ? 22.962 12.345 23.848 1.00 14.16 1054 ASP A C 1
ATOM 765 O O . ASP A 1 118 ? 23.544 13.252 24.453 1.00 14.31 1054 ASP A O 1
ATOM 770 N N . GLY A 1 119 ? 22.912 12.265 22.530 1.00 13.69 1055 GLY A N 1
ATOM 771 C CA . GLY A 1 119 ? 23.483 13.294 21.674 1.00 13.50 1055 GLY A CA 1
ATOM 772 C C . GLY A 1 119 ? 22.507 13.746 20.610 1.00 14.87 1055 GLY A C 1
ATOM 773 O O . GLY A 1 119 ? 21.778 12.934 20.029 1.00 15.10 1055 GLY A O 1
ATOM 774 N N . TYR A 1 120 ? 22.514 15.051 20.342 1.00 13.81 1056 TYR A N 1
ATOM 775 C CA . TYR A 1 120 ? 21.814 15.642 19.210 1.00 15.13 1056 TYR A CA 1
ATOM 776 C C . TYR A 1 120 ? 22.829 16.208 18.229 1.00 14.63 1056 TYR A C 1
ATOM 777 O O . TYR A 1 120 ? 23.830 16.819 18.632 1.00 15.28 1056 TYR A O 1
ATOM 786 N N . THR A 1 121 ? 22.564 16.013 16.944 1.00 15.20 1057 THR A N 1
ATOM 787 C CA . THR A 1 121 ? 23.275 16.713 15.885 1.00 15.66 1057 THR A CA 1
ATOM 788 C C . THR A 1 121 ? 22.294 17.036 14.770 1.00 17.95 1057 THR A C 1
ATOM 789 O O . THR A 1 121 ? 21.385 16.253 14.497 1.00 19.10 1057 THR A O 1
ATOM 793 N N . ILE A 1 122 ? 22.466 18.195 14.130 1.00 18.05 1058 ILE A N 1
ATOM 794 C CA . ILE A 1 122 ? 21.575 18.539 13.020 1.00 19.81 1058 ILE A CA 1
ATOM 795 C C . ILE A 1 122 ? 21.978 17.872 11.720 1.00 19.49 1058 ILE A C 1
ATOM 796 O O . ILE A 1 122 ? 21.218 17.936 10.746 1.00 24.15 1058 ILE A O 1
ATOM 801 N N . SER A 1 123 ? 23.141 17.231 11.672 1.00 19.04 1059 SER A N 1
ATOM 802 C CA . SER A 1 123 ? 23.622 16.595 10.451 1.00 19.85 1059 SER A CA 1
ATOM 803 C C . SER A 1 123 ? 23.191 15.130 10.388 1.00 20.04 1059 SER A C 1
ATOM 804 O O . SER A 1 123 ? 23.542 14.332 11.267 1.00 20.51 1059 SER A O 1
ATOM 807 N N . GLY A 1 124 ? 22.456 14.770 9.339 1.00 24.22 1060 GLY A N 1
ATOM 808 C CA . GLY A 1 124 ? 22.094 13.373 9.152 1.00 23.06 1060 GLY A CA 1
ATOM 809 C C . GLY A 1 124 ? 23.303 12.472 8.980 1.00 23.62 1060 GLY A C 1
ATOM 810 O O . GLY A 1 124 ? 23.332 11.352 9.500 1.00 22.19 1060 GLY A O 1
ATOM 811 N N . LYS A 1 125 ? 24.315 12.943 8.246 1.00 24.26 1061 LYS A N 1
ATOM 812 C CA . LYS A 1 125 ? 25.523 12.144 8.066 1.00 23.08 1061 LYS A CA 1
ATOM 813 C C . LYS A 1 125 ? 26.224 11.908 9.394 1.00 20.33 1061 LYS A C 1
ATOM 814 O O . LYS A 1 125 ? 26.646 10.784 9.692 1.00 22.38 1061 LYS A O 1
ATOM 820 N N . GLN A 1 126 ? 26.346 12.953 10.217 1.00 18.90 1062 GLN A N 1
ATOM 821 C CA . GLN A 1 126 ? 26.977 12.777 11.522 1.00 17.71 1062 GLN A CA 1
ATOM 822 C C . GLN A 1 126 ? 26.201 11.797 12.381 1.00 16.58 1062 GLN A C 1
ATOM 823 O O . GLN A 1 126 ? 26.800 10.984 13.096 1.00 18.32 1062 GLN A O 1
ATOM 829 N N . ALA A 1 127 ? 24.869 11.854 12.335 1.00 18.50 1063 ALA A N 1
ATOM 830 C CA . ALA A 1 127 ? 24.080 10.915 13.125 1.00 18.18 1063 ALA A CA 1
ATOM 831 C C . ALA A 1 127 ? 24.346 9.473 12.699 1.00 17.94 1063 ALA A C 1
ATOM 832 O O . ALA A 1 127 ? 24.433 8.578 13.547 1.00 19.88 1063 ALA A O 1
ATOM 834 N N . GLU A 1 128 ? 24.479 9.227 11.396 1.00 18.65 1064 GLU A N 1
ATOM 835 C CA . GLU A 1 128 ? 24.814 7.886 10.919 1.00 18.45 1064 GLU A CA 1
ATOM 836 C C . GLU A 1 128 ? 26.156 7.427 11.471 1.00 19.37 1064 GLU A C 1
ATOM 837 O O . GLU A 1 128 ? 26.297 6.288 11.934 1.00 18.75 1064 GLU A O 1
ATOM 843 N N . VAL A 1 129 ? 27.170 8.291 11.382 1.00 19.49 1065 VAL A N 1
ATOM 844 C CA . VAL A 1 129 ? 28.506 7.953 11.871 1.00 20.33 1065 VAL A CA 1
ATOM 845 C C . VAL A 1 129 ? 28.472 7.685 13.369 1.00 17.13 1065 VAL A C 1
ATOM 846 O O . VAL A 1 129 ? 29.044 6.703 13.862 1.00 18.30 1065 VAL A O 1
ATOM 850 N N . CYS A 1 130 ? 27.822 8.567 14.123 1.00 16.32 1066 CYS A N 1
ATOM 851 C CA . CYS A 1 130 ? 27.733 8.385 15.569 1.00 17.56 1066 CYS A CA 1
ATOM 852 C C . CYS A 1 130 ? 27.139 7.029 15.933 1.00 15.63 1066 CYS A C 1
ATOM 853 O O . CYS A 1 130 ? 27.677 6.311 16.788 1.00 16.79 1066 CYS A O 1
ATOM 856 N N . LYS A 1 131 ? 26.017 6.668 15.302 1.00 16.52 1067 LYS A N 1
ATOM 857 C CA . LYS A 1 131 ? 25.374 5.395 15.616 1.00 16.80 1067 LYS A CA 1
ATOM 858 C C . LYS A 1 131 ? 26.303 4.227 15.335 1.00 17.92 1067 LYS A C 1
ATOM 859 O O . LYS A 1 131 ? 26.411 3.297 16.147 1.00 18.27 1067 LYS A O 1
ATOM 865 N N . GLN A 1 132 ? 26.991 4.261 14.197 1.00 16.10 1068 GLN A N 1
ATOM 866 C CA . GLN A 1 132 ? 27.924 3.189 13.866 1.00 16.27 1068 GLN A CA 1
ATOM 867 C C . GLN A 1 132 ? 29.055 3.108 14.886 1.00 16.39 1068 GLN A C 1
ATOM 868 O O . GLN A 1 132 ? 29.391 2.019 15.368 1.00 17.48 1068 GLN A O 1
ATOM 874 N N . ARG A 1 133 ? 29.656 4.252 15.228 1.00 16.76 1069 ARG A N 1
ATOM 875 C CA . ARG A 1 133 ? 30.800 4.229 16.136 1.00 17.58 1069 ARG A CA 1
ATOM 876 C C . ARG A 1 133 ? 30.380 3.779 17.533 1.00 15.69 1069 ARG A C 1
ATOM 877 O O . ARG A 1 133 ? 31.111 3.035 18.195 1.00 18.03 1069 ARG A O 1
ATOM 885 N N . VAL A 1 134 ? 29.187 4.182 17.972 1.00 14.98 1070 VAL A N 1
ATOM 886 C CA . VAL A 1 134 ? 28.670 3.737 19.266 1.00 15.92 1070 VAL A CA 1
ATOM 887 C C . VAL A 1 134 ? 28.509 2.222 19.284 1.00 15.05 1070 VAL A C 1
ATOM 888 O O . VAL A 1 134 ? 28.948 1.538 20.219 1.00 16.02 1070 VAL A O 1
ATOM 892 N N . ARG A 1 135 ? 27.890 1.667 18.236 1.00 15.40 1071 ARG A N 1
ATOM 893 C CA . ARG A 1 135 ? 27.681 0.222 18.195 1.00 16.08 1071 ARG A CA 1
ATOM 894 C C . ARG A 1 135 ? 29.003 -0.532 18.078 1.00 16.67 1071 ARG A C 1
ATOM 895 O O . ARG A 1 135 ? 29.186 -1.585 18.700 1.00 18.12 1071 ARG A O 1
ATOM 903 N N . THR A 1 136 ? 29.941 -0.012 17.288 1.00 16.76 1072 THR A N 1
ATOM 904 C CA . THR A 1 136 ? 31.234 -0.670 17.155 1.00 18.61 1072 THR A CA 1
ATOM 905 C C . THR A 1 136 ? 31.937 -0.798 18.502 1.00 17.81 1072 THR A C 1
ATOM 906 O O . THR A 1 136 ? 32.612 -1.805 18.755 1.00 21.89 1072 THR A O 1
ATOM 910 N N . ARG A 1 137 ? 31.725 0.169 19.389 1.00 17.98 1073 ARG A N 1
ATOM 911 C CA . ARG A 1 137 ? 32.294 0.161 20.731 1.00 18.64 1073 ARG A CA 1
ATOM 912 C C . ARG A 1 137 ? 31.392 -0.538 21.739 1.00 21.82 1073 ARG A C 1
ATOM 913 O O . ARG A 1 137 ? 31.723 -0.567 22.930 1.00 22.81 1073 ARG A O 1
ATOM 921 N N . GLY A 1 138 ? 30.276 -1.113 21.293 1.00 19.19 1074 GLY A N 1
ATOM 922 C CA . GLY A 1 138 ? 29.409 -1.852 22.198 1.00 19.09 1074 GLY A CA 1
ATOM 923 C C . GLY A 1 138 ? 28.643 -0.978 23.168 1.00 16.39 1074 GLY A C 1
ATOM 924 O O . GLY A 1 138 ? 28.275 -1.448 24.246 1.00 17.47 1074 GLY A O 1
ATOM 925 N N . LEU A 1 139 ? 28.371 0.271 22.807 1.00 15.62 1075 LEU A N 1
ATOM 926 C CA . LEU A 1 139 ? 27.747 1.214 23.719 1.00 15.03 1075 LEU A CA 1
ATOM 927 C C . LEU A 1 139 ? 26.299 1.507 23.353 1.00 15.64 1075 LEU A C 1
ATOM 928 O O . LEU A 1 139 ? 25.702 2.434 23.913 1.00 15.51 1075 LEU A O 1
ATOM 933 N N . GLN A 1 140 ? 25.706 0.717 22.458 1.00 16.57 1076 GLN A N 1
ATOM 934 C CA . GLN A 1 140 ? 24.358 0.985 21.968 1.00 16.71 1076 GLN A CA 1
ATOM 935 C C . GLN A 1 140 ? 23.281 0.844 23.034 1.00 17.89 1076 GLN A C 1
ATOM 936 O O . GLN A 1 140 ? 22.168 1.322 22.811 1.00 21.41 1076 GLN A O 1
ATOM 942 N N . ASN A 1 141 ? 23.568 0.227 24.171 1.00 15.93 1077 ASN A N 1
ATOM 943 C CA . ASN A 1 141 ? 22.577 0.151 25.235 1.00 17.80 1077 ASN A CA 1
ATOM 944 C C . ASN A 1 141 ? 22.595 1.370 26.140 1.00 18.71 1077 ASN A C 1
ATOM 945 O O . ASN A 1 141 ? 21.711 1.494 26.996 1.00 20.14 1077 ASN A O 1
ATOM 950 N N . ARG A 1 142 ? 23.580 2.254 25.989 1.00 14.90 1078 ARG A N 1
ATOM 951 C CA . ARG A 1 142 ? 23.707 3.395 26.886 1.00 14.15 1078 ARG A CA 1
ATOM 952 C C . ARG A 1 142 ? 23.800 4.732 26.183 1.00 15.51 1078 ARG A C 1
ATOM 953 O O . ARG A 1 142 ? 23.628 5.755 26.853 1.00 16.23 1078 ARG A O 1
ATOM 961 N N . ILE A 1 143 ? 24.037 4.773 24.875 1.00 15.78 1079 ILE A N 1
ATOM 962 C CA . ILE A 1 143 ? 24.152 6.021 24.134 1.00 14.26 1079 ILE A CA 1
ATOM 963 C C . ILE A 1 143 ? 23.105 6.019 23.036 1.00 16.16 1079 ILE A C 1
ATOM 964 O O . ILE A 1 143 ? 23.049 5.082 22.228 1.00 17.74 1079 ILE A O 1
ATOM 969 N N . ARG A 1 144 ? 22.288 7.064 23.001 1.00 14.72 1080 ARG A N 1
ATOM 970 C CA . ARG A 1 144 ? 21.331 7.297 21.928 1.00 15.76 1080 ARG A CA 1
ATOM 971 C C . ARG A 1 144 ? 21.721 8.550 21.162 1.00 15.50 1080 ARG A C 1
ATOM 972 O O . ARG A 1 144 ? 22.154 9.545 21.759 1.00 16.14 1080 ARG A O 1
ATOM 980 N N . ILE A 1 145 ? 21.527 8.512 19.852 1.00 15.84 1081 ILE A N 1
ATOM 981 C CA . ILE A 1 145 ? 21.885 9.594 18.949 1.00 16.31 1081 ILE A CA 1
ATOM 982 C C . ILE A 1 145 ? 20.629 9.992 18.194 1.00 15.80 1081 ILE A C 1
ATOM 983 O O . ILE A 1 145 ? 19.889 9.126 17.706 1.00 18.37 1081 ILE A O 1
ATOM 988 N N . PHE A 1 146 ? 20.420 11.298 18.044 1.00 16.00 1082 PHE A N 1
ATOM 989 C CA . PHE A 1 146 ? 19.269 11.794 17.301 1.00 16.48 1082 PHE A CA 1
ATOM 990 C C . PHE A 1 146 ? 19.692 12.906 16.359 1.00 16.46 1082 PHE A C 1
ATOM 991 O O . PHE A 1 146 ? 20.511 13.760 16.719 1.00 17.07 1082 PHE A O 1
ATOM 999 N N . GLN A 1 147 ? 19.116 12.907 15.160 1.00 17.08 1083 GLN A N 1
ATOM 1000 C CA . GLN A 1 147 ? 19.234 14.047 14.255 1.00 18.13 1083 GLN A CA 1
ATOM 1001 C C . GLN A 1 147 ? 18.121 15.017 14.628 1.00 18.37 1083 GLN A C 1
ATOM 1002 O O . GLN A 1 147 ? 16.981 14.898 14.169 1.00 21.44 1083 GLN A O 1
ATOM 1008 N N . ARG A 1 148 ? 18.456 15.975 15.489 1.00 18.28 1084 ARG A N 1
ATOM 1009 C CA . ARG A 1 148 ? 17.505 16.914 16.061 1.00 18.18 1084 ARG A CA 1
ATOM 1010 C C . ARG A 1 148 ? 18.230 18.224 16.318 1.00 17.57 1084 ARG A C 1
ATOM 1011 O O . ARG A 1 148 ? 19.463 18.269 16.414 1.00 20.41 1084 ARG A O 1
ATOM 1019 N N . ASP A 1 149 ? 17.440 19.285 16.440 1.00 18.71 1085 ASP A N 1
ATOM 1020 C CA . ASP A 1 149 ? 17.907 20.663 16.546 1.00 19.21 1085 ASP A CA 1
ATOM 1021 C C . ASP A 1 149 ? 17.746 21.088 18.000 1.00 17.72 1085 ASP A C 1
ATOM 1022 O O . ASP A 1 149 ? 16.623 21.160 18.510 1.00 19.81 1085 ASP A O 1
ATOM 1027 N N . SER A 1 150 ? 18.860 21.399 18.655 1.00 15.82 1086 SER A N 1
ATOM 1028 C CA . SER A 1 150 ? 18.835 21.668 20.086 1.00 16.10 1086 SER A CA 1
ATOM 1029 C C . SER A 1 150 ? 18.141 22.970 20.461 1.00 18.05 1086 SER A C 1
ATOM 1030 O O . SER A 1 150 ? 17.906 23.186 21.654 1.00 18.35 1086 SER A O 1
ATOM 1033 N N . ALA A 1 151 ? 17.833 23.839 19.502 1.00 17.53 1087 ALA A N 1
ATOM 1034 C CA . ALA A 1 151 ? 17.025 25.017 19.792 1.00 17.87 1087 ALA A CA 1
ATOM 1035 C C . ALA A 1 151 ? 15.539 24.782 19.573 1.00 25.12 1087 ALA A C 1
ATOM 1036 O O . ALA A 1 151 ? 14.724 25.564 20.072 1.00 33.47 1087 ALA A O 1
ATOM 1038 N N . LYS A 1 152 ? 15.164 23.743 18.832 1.00 20.44 1088 LYS A N 1
ATOM 1039 C CA . LYS A 1 152 ? 13.772 23.506 18.470 1.00 21.04 1088 LYS A CA 1
ATOM 1040 C C . LYS A 1 152 ? 13.189 22.252 19.095 1.00 23.13 1088 LYS A C 1
ATOM 1041 O O . LYS A 1 152 ? 11.975 22.195 19.321 1.00 25.68 1088 LYS A O 1
ATOM 1047 N N . ASP A 1 153 ? 14.013 21.242 19.348 1.00 20.88 1089 ASP A N 1
ATOM 1048 C CA . ASP A 1 153 ? 13.561 19.945 19.824 1.00 18.51 1089 ASP A CA 1
ATOM 1049 C C . ASP A 1 153 ? 14.000 19.783 21.271 1.00 18.57 1089 ASP A C 1
ATOM 1050 O O . ASP A 1 153 ? 15.202 19.798 21.566 1.00 19.48 1089 ASP A O 1
ATOM 1055 N N . ASP A 1 154 ? 13.031 19.599 22.163 1.00 19.47 1090 ASP A N 1
ATOM 1056 C CA . ASP A 1 154 ? 13.361 19.373 23.565 1.00 17.45 1090 ASP A CA 1
ATOM 1057 C C . ASP A 1 154 ? 14.303 18.187 23.710 1.00 17.19 1090 ASP A C 1
ATOM 1058 O O . ASP A 1 154 ? 14.178 17.179 23.006 1.00 18.30 1090 ASP A O 1
ATOM 1063 N N . PHE A 1 155 ? 15.255 18.312 24.625 1.00 17.16 1091 PHE A N 1
ATOM 1064 C CA . PHE A 1 155 ? 16.096 17.169 24.930 1.00 15.44 1091 PHE A CA 1
ATOM 1065 C C . PHE A 1 155 ? 15.227 16.054 25.505 1.00 18.01 1091 PHE A C 1
ATOM 1066 O O . PHE A 1 155 ? 14.184 16.321 26.111 1.00 21.09 1091 PHE A O 1
ATOM 1074 N N . PRO A 1 156 ? 15.621 14.790 25.308 1.00 19.09 1092 PRO A N 1
ATOM 1075 C CA . PRO A 1 156 ? 14.681 13.692 25.567 1.00 21.51 1092 PRO A CA 1
ATOM 1076 C C . PRO A 1 156 ? 14.446 13.347 27.028 1.00 30.35 1092 PRO A C 1
ATOM 1077 O O . PRO A 1 156 ? 13.428 12.706 27.327 1.00 35.15 1092 PRO A O 1
ATOM 1081 N N . GLY A 1 157 ? 15.306 13.783 27.942 1.00 21.57 1093 GLY A N 1
ATOM 1082 C CA . GLY A 1 157 ? 15.232 13.370 29.329 1.00 23.23 1093 GLY A CA 1
ATOM 1083 C C . GLY A 1 157 ? 15.664 14.457 30.289 1.00 21.03 1093 GLY A C 1
ATOM 1084 O O . GLY A 1 157 ? 15.666 15.636 29.932 1.00 20.48 1093 GLY A O 1
ATOM 1085 N N A MET A 1 158 ? 15.921 14.093 31.538 0.50 21.08 1094 MET A N 1
ATOM 1086 N N B MET A 1 158 ? 16.118 14.060 31.481 0.50 18.05 1094 MET A N 1
ATOM 1087 C CA A MET A 1 158 ? 16.532 15.000 32.495 0.50 18.45 1094 MET A CA 1
ATOM 1088 C CA B MET A 1 158 ? 16.519 14.970 32.552 0.50 17.87 1094 MET A CA 1
ATOM 1089 C C A MET A 1 158 ? 17.992 14.605 32.633 0.50 17.39 1094 MET A C 1
ATOM 1090 C C B MET A 1 158 ? 17.953 14.648 32.958 0.50 19.43 1094 MET A C 1
ATOM 1091 O O A MET A 1 158 ? 18.327 13.414 32.603 0.50 18.82 1094 MET A O 1
ATOM 1092 O O B MET A 1 158 ? 18.221 13.558 33.476 0.50 17.30 1094 MET A O 1
ATOM 1101 N N . TYR A 1 159 ? 18.861 15.602 32.755 1.00 15.44 1095 TYR A N 1
ATOM 1102 C CA . TYR A 1 159 ? 20.293 15.351 32.741 1.00 14.44 1095 TYR A CA 1
ATOM 1103 C C . TYR A 1 159 ? 21.009 15.975 33.924 1.00 15.42 1095 TYR A C 1
ATOM 1104 O O . TYR A 1 159 ? 20.558 16.973 34.497 1.00 17.13 1095 TYR A O 1
ATOM 1113 N N . ASP A 1 160 ? 22.136 15.368 34.289 1.00 15.49 1096 ASP A N 1
ATOM 1114 C CA . ASP A 1 160 ? 23.014 15.888 35.330 1.00 13.81 1096 ASP A CA 1
ATOM 1115 C C . ASP A 1 160 ? 24.184 16.673 34.764 1.00 13.27 1096 ASP A C 1
ATOM 1116 O O . ASP A 1 160 ? 24.777 17.490 35.481 1.00 13.70 1096 ASP A O 1
ATOM 1121 N N . LEU A 1 161 ? 24.535 16.430 33.503 1.00 13.07 1097 LEU A N 1
ATOM 1122 C CA . LEU A 1 161 ? 25.681 17.043 32.850 1.00 13.35 1097 LEU A CA 1
ATOM 1123 C C . LEU A 1 161 ? 25.302 17.304 31.407 1.00 13.48 1097 LEU A C 1
ATOM 1124 O O . LEU A 1 161 ? 24.793 16.402 30.731 1.00 14.05 1097 LEU A O 1
ATOM 1129 N N . VAL A 1 162 ? 25.543 18.526 30.943 1.00 13.42 1098 VAL A N 1
ATOM 1130 C CA . VAL A 1 162 ? 25.251 18.952 29.580 1.00 12.33 1098 VAL A CA 1
ATOM 1131 C C . VAL A 1 162 ? 26.542 19.487 28.974 1.00 14.30 1098 VAL A C 1
ATOM 1132 O O . VAL A 1 162 ? 27.254 20.274 29.613 1.00 14.49 1098 VAL A O 1
ATOM 1136 N N . LEU A 1 163 ? 26.857 19.030 27.758 1.00 13.36 1099 LEU A N 1
ATOM 1137 C CA . LEU A 1 163 ? 28.079 19.384 27.043 1.00 14.45 1099 LEU A CA 1
ATOM 1138 C C . LEU A 1 163 ? 27.742 20.194 25.804 1.00 14.42 1099 LEU A C 1
ATOM 1139 O O . LEU A 1 163 ? 26.859 19.804 25.013 1.00 14.45 1099 LEU A O 1
ATOM 1144 N N . GLY A 1 164 ? 28.478 21.280 25.602 1.00 12.88 1100 GLY A N 1
ATOM 1145 C CA . GLY A 1 164 ? 28.403 22.046 24.369 1.00 14.44 1100 GLY A CA 1
ATOM 1146 C C . GLY A 1 164 ? 29.771 22.548 23.967 1.00 13.77 1100 GLY A C 1
ATOM 1147 O O . GLY A 1 164 ? 30.185 23.630 24.386 1.00 15.10 1100 GLY A O 1
ATOM 1148 N N . PHE A 1 165 ? 30.505 21.772 23.186 1.00 14.55 1101 PHE A N 1
ATOM 1149 C CA . PHE A 1 165 ? 31.874 22.119 22.825 1.00 14.44 1101 PHE A CA 1
ATOM 1150 C C . PHE A 1 165 ? 31.835 22.606 21.382 1.00 16.34 1101 PHE A C 1
ATOM 1151 O O . PHE A 1 165 ? 31.640 21.807 20.451 1.00 16.46 1101 PHE A O 1
ATOM 1159 N N . GLU A 1 166 ? 31.997 23.917 21.204 1.00 15.18 1102 GLU A N 1
ATOM 1160 C CA . GLU A 1 166 ? 31.903 24.569 19.893 1.00 15.49 1102 GLU A CA 1
ATOM 1161 C C . GLU A 1 166 ? 30.561 24.284 19.216 1.00 16.68 1102 GLU A C 1
ATOM 1162 O O . GLU A 1 166 ? 30.504 23.854 18.064 1.00 19.06 1102 GLU A O 1
ATOM 1168 N N . VAL A 1 167 ? 29.477 24.548 19.943 1.00 15.41 1103 VAL A N 1
ATOM 1169 C CA . VAL A 1 167 ? 28.125 24.312 19.436 1.00 15.73 1103 VAL A CA 1
ATOM 1170 C C . VAL A 1 167 ? 27.2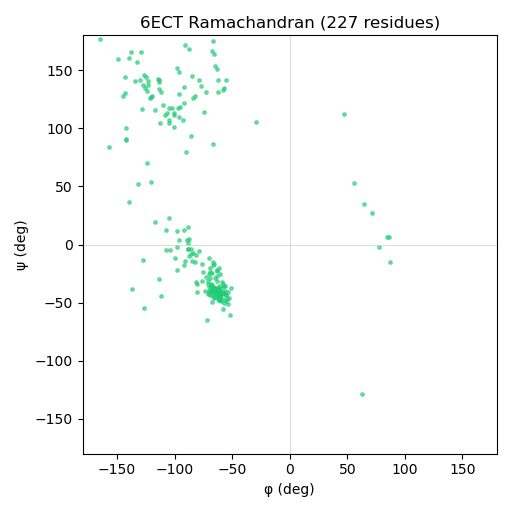54 25.557 19.543 1.00 16.65 1103 VAL A C 1
ATOM 1171 O O . VAL A 1 167 ? 26.633 25.974 18.560 1.00 17.88 1103 VAL A O 1
ATOM 1175 N N . ALA A 1 168 ? 27.160 26.124 20.748 1.00 16.76 1104 ALA A N 1
ATOM 1176 C CA . ALA A 1 168 ? 26.170 27.175 21.000 1.00 17.34 1104 ALA A CA 1
ATOM 1177 C C . ALA A 1 168 ? 26.319 28.344 20.039 1.00 20.43 1104 ALA A C 1
ATOM 1178 O O . ALA A 1 168 ? 25.320 28.899 19.565 1.00 19.88 1104 ALA A O 1
ATOM 1180 N N . GLY A 1 169 ? 27.556 28.732 19.725 1.00 19.21 1105 GLY A N 1
ATOM 1181 C CA . GLY A 1 169 ? 27.759 29.841 18.811 1.00 22.47 1105 GLY A CA 1
ATOM 1182 C C . GLY A 1 169 ? 27.192 29.606 17.424 1.00 21.08 1105 GLY A C 1
ATOM 1183 O O . GLY A 1 169 ? 26.951 30.569 16.686 1.00 26.81 1105 GLY A O 1
ATOM 1184 N N . LEU A 1 170 ? 26.966 28.352 17.048 1.00 21.10 1106 LEU A N 1
ATOM 1185 C CA . LEU A 1 170 ? 26.386 28.017 15.758 1.00 21.38 1106 LEU A CA 1
ATOM 1186 C C . LEU A 1 170 ? 24.865 28.035 15.765 1.00 23.07 1106 LEU A C 1
ATOM 1187 O O . LEU A 1 170 ? 24.254 27.839 14.706 1.00 25.17 1106 LEU A O 1
ATOM 1192 N N . ILE A 1 171 ? 24.252 28.257 16.914 1.00 21.59 1107 ILE A N 1
ATOM 1193 C CA . ILE A 1 171 ? 22.795 28.160 17.057 1.00 20.32 1107 ILE A CA 1
ATOM 1194 C C . ILE A 1 171 ? 22.236 29.573 17.187 1.00 21.45 1107 ILE A C 1
ATOM 1195 O O . ILE A 1 171 ? 22.491 30.258 18.191 1.00 22.67 1107 ILE A O 1
ATOM 1200 N N . PRO A 1 172 ? 21.467 30.058 16.212 1.00 22.93 1108 PRO A N 1
ATOM 1201 C CA . PRO A 1 172 ? 20.987 31.446 16.296 1.00 23.29 1108 PRO A CA 1
ATOM 1202 C C . PRO A 1 172 ? 20.055 31.712 17.467 1.00 24.12 1108 PRO A C 1
ATOM 1203 O O . PRO A 1 172 ? 20.187 32.752 18.126 1.00 24.44 1108 PRO A O 1
ATOM 1207 N N . ASP A 1 173 ? 19.121 30.808 17.763 1.00 22.59 1109 ASP A N 1
ATOM 1208 C CA . ASP A 1 173 ? 18.119 31.075 18.797 1.00 20.39 1109 ASP A CA 1
ATOM 1209 C C . ASP A 1 173 ? 18.662 30.594 20.133 1.00 19.38 1109 ASP A C 1
ATOM 1210 O O . ASP A 1 173 ? 18.304 29.535 20.647 1.00 19.36 1109 ASP A O 1
ATOM 1215 N N . LYS A 1 174 ? 19.527 31.421 20.715 1.00 19.96 1110 LYS A N 1
ATOM 1216 C CA . LYS A 1 174 ? 20.176 31.029 21.955 1.00 20.84 1110 LYS A CA 1
ATOM 1217 C C . LYS A 1 174 ? 19.209 31.032 23.125 1.00 18.98 1110 LYS A C 1
ATOM 1218 O O . LYS A 1 174 ? 19.376 30.222 24.040 1.00 17.88 1110 LYS A O 1
ATOM 1224 N N . ASP A 1 175 ? 18.204 31.912 23.115 1.00 20.87 1111 ASP A N 1
ATOM 1225 C CA . ASP A 1 175 ? 17.174 31.882 24.153 1.00 21.05 1111 ASP A CA 1
ATOM 1226 C C . ASP A 1 175 ? 16.480 30.522 24.201 1.00 20.91 1111 ASP A C 1
ATOM 1227 O O . ASP A 1 175 ? 16.317 29.934 25.278 1.00 22.45 1111 ASP A O 1
ATOM 1232 N N . ALA A 1 176 ? 16.089 29.991 23.040 1.00 20.21 1112 ALA A N 1
ATOM 1233 C CA . ALA A 1 176 ? 15.426 28.689 23.019 1.00 19.22 1112 ALA A CA 1
ATOM 1234 C C . ALA A 1 176 ? 16.385 27.578 23.440 1.00 19.71 1112 ALA A C 1
ATOM 1235 O O . ALA A 1 176 ? 15.996 26.633 24.144 1.00 18.52 1112 ALA A O 1
ATOM 1237 N N . LEU A 1 177 ? 17.647 27.668 23.013 1.00 17.30 1113 LEU A N 1
ATOM 1238 C CA . LEU A 1 177 ? 18.637 26.680 23.421 1.00 16.23 1113 LEU A CA 1
ATOM 1239 C C . LEU A 1 177 ? 18.797 26.652 24.934 1.00 15.34 1113 LEU A C 1
ATOM 1240 O O . LEU A 1 177 ? 18.768 25.577 25.550 1.00 15.11 1113 LEU A O 1
ATOM 1245 N N . PHE A 1 178 ? 18.965 27.827 25.550 1.00 15.85 1114 PHE A N 1
ATOM 1246 C CA . PHE A 1 178 ? 19.219 27.851 26.985 1.00 15.55 1114 PHE A CA 1
ATOM 1247 C C . PHE A 1 178 ? 17.978 27.515 27.807 1.00 15.16 1114 PHE A C 1
ATOM 1248 O O . PHE A 1 178 ? 18.112 26.966 28.909 1.00 15.90 1114 PHE A O 1
ATOM 1256 N N . SER A 1 179 ? 16.780 27.792 27.293 1.00 15.42 1115 SER A N 1
ATOM 1257 C CA . SER A 1 179 ? 15.565 27.273 27.927 1.00 16.32 1115 SER A CA 1
ATOM 1258 C C . SER A 1 179 ? 15.539 25.749 27.888 1.00 17.67 1115 SER A C 1
ATOM 1259 O O . SER A 1 179 ? 15.201 25.093 28.885 1.00 18.15 1115 SER A O 1
ATOM 1262 N N . ASN A 1 180 ? 15.912 25.166 26.747 1.00 15.55 1116 ASN A N 1
ATOM 1263 C CA . ASN A 1 180 ? 15.980 23.711 26.614 1.00 15.26 1116 ASN A CA 1
ATOM 1264 C C . ASN A 1 180 ? 16.983 23.118 27.596 1.00 14.56 1116 ASN A C 1
ATOM 1265 O O . ASN A 1 180 ? 16.696 22.112 28.260 1.00 15.15 1116 ASN A O 1
ATOM 1270 N N . ILE A 1 181 ? 18.166 23.725 27.705 1.00 14.25 1117 ILE A N 1
ATOM 1271 C CA . ILE A 1 181 ? 19.148 23.280 28.695 1.00 15.21 1117 ILE A CA 1
ATOM 1272 C C . ILE A 1 181 ? 18.558 23.337 30.105 1.00 14.72 1117 ILE A C 1
ATOM 1273 O O . ILE A 1 181 ? 18.543 22.339 30.836 1.00 15.93 1117 ILE A O 1
ATOM 1278 N N . ASP A 1 182 ? 18.067 24.512 30.509 1.00 16.31 1118 ASP A N 1
ATOM 1279 C CA . ASP A 1 182 ? 17.493 24.678 31.848 1.00 15.93 1118 ASP A CA 1
ATOM 1280 C C . ASP A 1 182 ? 16.411 23.643 32.121 1.00 16.61 1118 ASP A C 1
ATOM 1281 O O . ASP A 1 182 ? 16.433 22.952 33.152 1.00 17.84 1118 ASP A O 1
ATOM 1286 N N . ARG A 1 183 ? 15.443 23.515 31.211 1.00 15.72 1119 ARG A N 1
ATOM 1287 C CA . ARG A 1 183 ? 14.303 22.649 31.478 1.00 16.81 1119 ARG A CA 1
ATOM 1288 C C . ARG A 1 183 ? 14.679 21.173 31.579 1.00 15.90 1119 ARG A C 1
ATOM 1289 O O . ARG A 1 183 ? 13.896 20.387 32.119 1.00 20.02 1119 ARG A O 1
ATOM 1297 N N . HIS A 1 184 ? 15.855 20.778 31.093 1.00 15.55 1120 HIS A N 1
ATOM 1298 C CA . HIS A 1 184 ? 16.260 19.379 31.116 1.00 14.73 1120 HIS A CA 1
ATOM 1299 C C . HIS A 1 184 ? 17.501 19.149 31.961 1.00 15.23 1120 HIS A C 1
ATOM 1300 O O . HIS A 1 184 ? 18.171 18.127 31.804 1.00 16.62 1120 HIS A O 1
ATOM 1307 N N . LEU A 1 185 ? 17.819 20.079 32.849 1.00 14.75 1121 LEU A N 1
ATOM 1308 C CA . LEU A 1 185 ? 18.960 19.957 33.745 1.00 15.28 1121 LEU A CA 1
ATOM 1309 C C . LEU A 1 185 ? 18.433 19.864 35.169 1.00 16.10 1121 LEU A C 1
ATOM 1310 O O . LEU A 1 185 ? 17.626 20.699 35.598 1.00 17.05 1121 LEU A O 1
ATOM 1315 N N A THR A 1 186 ? 18.874 18.843 35.902 0.81 15.31 1122 THR A N 1
ATOM 1316 N N B THR A 1 186 ? 18.862 18.846 35.899 0.19 15.12 1122 THR A N 1
ATOM 1317 C CA A THR A 1 186 ? 18.511 18.749 37.312 0.81 15.10 1122 THR A CA 1
ATOM 1318 C CA B THR A 1 186 ? 18.490 18.744 37.300 0.19 15.28 1122 THR A CA 1
ATOM 1319 C C A THR A 1 186 ? 19.118 19.922 38.083 0.81 13.89 1122 THR A C 1
ATOM 1320 C C B THR A 1 186 ? 19.120 19.897 38.083 0.19 14.90 1122 THR A C 1
ATOM 1321 O O A THR A 1 186 ? 20.124 20.510 37.680 0.81 14.09 1122 THR A O 1
ATOM 1322 O O B THR A 1 186 ? 20.161 20.436 37.697 0.19 16.02 1122 THR A O 1
ATOM 1329 N N . ASN A 1 187 ? 18.463 20.309 39.171 1.00 16.74 1123 ASN A N 1
ATOM 1330 C CA . ASN A 1 187 ? 18.979 21.438 39.936 1.00 15.93 1123 ASN A CA 1
ATOM 1331 C C . ASN A 1 187 ? 20.347 21.074 40.502 1.00 14.74 1123 ASN A C 1
ATOM 1332 O O . ASN A 1 187 ? 20.576 19.946 40.938 1.00 17.11 1123 ASN A O 1
ATOM 1337 N N . GLY A 1 188 ? 21.279 22.013 40.428 1.00 16.69 1124 GLY A N 1
ATOM 1338 C CA . GLY A 1 188 ? 22.652 21.699 40.759 1.00 16.16 1124 GLY A CA 1
ATOM 1339 C C . GLY A 1 188 ? 23.412 20.959 39.685 1.00 15.67 1124 GLY A C 1
ATOM 1340 O O . GLY A 1 188 ? 24.613 20.716 39.862 1.00 17.83 1124 GLY A O 1
ATOM 1341 N N . GLY A 1 189 ? 22.766 20.619 38.567 1.00 13.98 1125 GLY A N 1
ATOM 1342 C CA . GLY A 1 189 ? 23.441 19.971 37.456 1.00 13.61 1125 GLY A CA 1
ATOM 1343 C C . GLY A 1 189 ? 24.443 20.888 36.782 1.00 14.48 1125 GLY A C 1
ATOM 1344 O O . GLY A 1 189 ? 24.482 22.102 36.997 1.00 14.52 1125 GLY A O 1
ATOM 1345 N N . LEU A 1 190 ? 25.297 20.294 35.952 1.00 12.88 1126 LEU A N 1
ATOM 1346 C CA . LEU A 1 190 ? 26.451 20.993 35.400 1.00 14.12 1126 LEU A CA 1
ATOM 1347 C C . LEU A 1 190 ? 26.326 21.184 33.900 1.00 14.74 1126 LEU A C 1
ATOM 1348 O O . LEU A 1 190 ? 25.829 20.304 33.186 1.00 15.01 1126 LEU A O 1
ATOM 1353 N N . LEU A 1 191 ? 26.775 22.345 33.430 1.00 13.54 1127 LEU A N 1
ATOM 1354 C CA . LEU A 1 191 ? 26.881 22.655 32.010 1.00 13.16 1127 LEU A CA 1
ATOM 1355 C C . LEU A 1 191 ? 28.318 23.052 31.736 1.00 13.09 1127 LEU A C 1
ATOM 1356 O O . LEU A 1 191 ? 28.849 23.972 32.373 1.00 13.40 1127 LEU A O 1
ATOM 1361 N N A ILE A 1 192 ? 28.984 22.332 30.834 0.68 13.46 1128 ILE A N 1
ATOM 1362 N N B ILE A 1 192 ? 28.944 22.380 30.771 0.32 10.25 1128 ILE A N 1
ATOM 1363 C CA A ILE A 1 192 ? 30.340 22.691 30.435 0.68 12.53 1128 ILE A CA 1
ATOM 1364 C CA B ILE A 1 192 ? 30.355 22.591 30.466 0.32 11.82 1128 ILE A CA 1
ATOM 1365 C C A ILE A 1 192 ? 30.347 23.012 28.949 0.68 10.88 1128 ILE A C 1
ATOM 1366 C C B ILE A 1 192 ? 30.483 22.884 28.977 0.32 12.29 1128 ILE A C 1
ATOM 1367 O O A ILE A 1 192 ? 29.744 22.286 28.135 0.68 10.90 1128 ILE A O 1
ATOM 1368 O O B ILE A 1 192 ? 30.059 22.073 28.142 0.32 16.15 1128 ILE A O 1
ATOM 1377 N N A MET A 1 193 ? 31.001 24.114 28.601 0.68 12.11 1129 MET A N 1
ATOM 1378 N N B MET A 1 193 ? 31.050 24.043 28.643 0.32 11.67 1129 MET A N 1
ATOM 1379 C CA A MET A 1 193 ? 31.002 24.595 27.233 0.68 13.45 1129 MET A CA 1
ATOM 1380 C CA B MET A 1 193 ? 31.027 24.533 27.272 0.32 12.69 1129 MET A CA 1
ATOM 1381 C C A MET A 1 193 ? 32.373 25.118 26.857 0.68 14.44 1129 MET A C 1
ATOM 1382 C C B MET A 1 193 ? 32.389 25.082 26.870 0.32 13.43 1129 MET A C 1
ATOM 1383 O O A MET A 1 193 ? 33.110 25.658 27.688 0.68 14.22 1129 MET A O 1
ATOM 1384 O O B MET A 1 193 ? 33.145 25.590 27.703 0.32 13.24 1129 MET A O 1
ATOM 1393 N N . ALA A 1 194 ? 32.687 24.978 25.574 1.00 13.85 1130 ALA A N 1
ATOM 1394 C CA . ALA A 1 194 ? 33.837 25.618 24.959 1.00 13.78 1130 ALA A CA 1
ATOM 1395 C C . ALA A 1 194 ? 33.264 26.556 23.912 1.00 15.11 1130 ALA A C 1
ATOM 1396 O O . ALA A 1 194 ? 32.543 26.107 23.010 1.00 15.56 1130 ALA A O 1
ATOM 1398 N N . ASP A 1 195 ? 33.514 27.848 24.055 1.00 14.53 1131 ASP A N 1
ATOM 1399 C CA . ASP A 1 195 ? 32.933 28.777 23.088 1.00 14.56 1131 ASP A CA 1
ATOM 1400 C C . ASP A 1 195 ? 33.627 30.125 23.186 1.00 16.66 1131 ASP A C 1
ATOM 1401 O O . ASP A 1 195 ? 34.505 30.348 24.028 1.00 16.64 1131 ASP A O 1
ATOM 1406 N N . PHE A 1 196 ? 33.222 31.035 22.300 1.00 16.36 1132 PHE A N 1
ATOM 1407 C CA . PHE A 1 196 ? 33.873 32.326 22.189 1.00 16.56 1132 PHE A CA 1
ATOM 1408 C C . PHE A 1 196 ? 33.133 33.393 22.977 1.00 18.16 1132 PHE A C 1
ATOM 1409 O O . PHE A 1 196 ? 31.906 33.364 23.115 1.00 18.91 1132 PHE A O 1
ATOM 1417 N N . VAL A 1 197 ? 33.904 34.350 23.478 1.00 17.49 1133 VAL A N 1
ATOM 1418 C CA . VAL A 1 197 ? 33.389 35.557 24.113 1.00 18.77 1133 VAL A CA 1
ATOM 1419 C C . VAL A 1 197 ? 33.907 36.746 23.317 1.00 20.78 1133 VAL A C 1
ATOM 1420 O O . VAL A 1 197 ? 35.113 36.854 23.072 1.00 21.38 1133 VAL A O 1
ATOM 1424 N N . ALA A 1 198 ? 33.000 37.633 22.903 1.00 19.12 1134 ALA A N 1
ATOM 1425 C CA . ALA A 1 198 ? 33.380 38.874 22.242 1.00 21.81 1134 ALA A CA 1
ATOM 1426 C C . ALA A 1 198 ? 33.706 39.913 23.305 1.00 24.34 1134 ALA A C 1
ATOM 1427 O O . ALA A 1 198 ? 32.895 40.166 24.200 1.00 25.07 1134 ALA A O 1
ATOM 1429 N N . ASN A 1 199 ? 34.892 40.504 23.220 1.00 24.18 1135 ASN A N 1
ATOM 1430 C CA . ASN A 1 199 ? 35.345 41.452 24.234 1.00 25.66 1135 ASN A CA 1
ATOM 1431 C C . ASN A 1 199 ? 35.089 42.908 23.877 1.00 33.58 1135 ASN A C 1
ATOM 1432 O O . ASN A 1 199 ? 35.501 43.785 24.640 1.00 43.55 1135 ASN A O 1
ATOM 1437 N N . THR A 1 200 ? 34.421 43.175 22.756 1.00 37.13 1136 THR A N 1
ATOM 1438 C CA . THR A 1 200 ? 34.031 44.530 22.343 1.00 58.74 1136 THR A CA 1
ATOM 1439 C C . THR A 1 200 ? 35.162 45.555 22.456 1.00 73.40 1136 THR A C 1
ATOM 1440 O O . THR A 1 200 ? 35.017 46.708 22.045 1.00 82.69 1136 THR A O 1
ATOM 1444 N N . THR A 1 211 ? 30.143 41.269 17.335 1.00 74.73 1147 THR A N 1
ATOM 1445 C CA . THR A 1 211 ? 28.698 41.245 17.138 1.00 79.90 1147 THR A CA 1
ATOM 1446 C C . THR A 1 211 ? 28.172 39.819 16.988 1.00 72.29 1147 THR A C 1
ATOM 1447 O O . THR A 1 211 ? 27.091 39.496 17.483 1.00 73.80 1147 THR A O 1
ATOM 1451 N N . PHE A 1 212 ? 28.939 38.966 16.304 1.00 54.58 1148 PHE A N 1
ATOM 1452 C CA . PHE A 1 212 ? 28.513 37.582 16.124 1.00 55.39 1148 PHE A CA 1
ATOM 1453 C C . PHE A 1 212 ? 28.611 36.800 17.429 1.00 43.51 1148 PHE A C 1
ATOM 1454 O O . PHE A 1 212 ? 27.597 36.342 17.967 1.00 44.87 1148 PHE A O 1
ATOM 1462 N N . SER A 1 213 ? 29.826 36.625 17.949 1.00 33.62 1149 SER A N 1
ATOM 1463 C CA . SER A 1 213 ? 29.982 35.950 19.231 1.00 30.23 1149 SER A CA 1
ATOM 1464 C C . SER A 1 213 ? 29.333 36.770 20.336 1.00 25.95 1149 SER A C 1
ATOM 1465 O O . SER A 1 213 ? 29.215 37.996 20.250 1.00 31.70 1149 SER A O 1
ATOM 1468 N N . SER A 1 214 ? 28.916 36.076 21.386 1.00 23.55 1150 SER A N 1
ATOM 1469 C CA . SER A 1 214 ? 28.249 36.723 22.499 1.00 21.75 1150 SER A CA 1
ATOM 1470 C C . SER A 1 214 ? 29.265 37.443 23.376 1.00 19.35 1150 SER A C 1
ATOM 1471 O O . SER A 1 214 ? 30.330 36.903 23.687 1.00 21.28 1150 SER A O 1
ATOM 1474 N N . THR A 1 215 ? 28.924 38.666 23.782 1.00 22.01 1151 THR A N 1
ATOM 1475 C CA . THR A 1 215 ? 29.720 39.359 24.784 1.00 20.67 1151 THR A CA 1
ATOM 1476 C C . THR A 1 215 ? 29.471 38.753 26.161 1.00 20.45 1151 THR A C 1
ATOM 1477 O O . THR A 1 215 ? 28.577 37.925 26.352 1.00 19.06 1151 THR A O 1
ATOM 1481 N N A ARG A 1 216 ? 30.277 39.188 27.135 0.55 20.12 1152 ARG A N 1
ATOM 1482 N N B ARG A 1 216 ? 30.270 39.195 27.137 0.45 20.12 1152 ARG A N 1
ATOM 1483 C CA A ARG A 1 216 ? 30.062 38.771 28.520 0.55 20.93 1152 ARG A CA 1
ATOM 1484 C CA B ARG A 1 216 ? 30.060 38.754 28.514 0.45 20.71 1152 ARG A CA 1
ATOM 1485 C C A ARG A 1 216 ? 28.641 39.081 28.966 0.55 19.16 1152 ARG A C 1
ATOM 1486 C C B ARG A 1 216 ? 28.652 39.089 28.990 0.45 19.52 1152 ARG A C 1
ATOM 1487 O O A ARG A 1 216 ? 27.979 38.244 29.590 0.55 20.02 1152 ARG A O 1
ATOM 1488 O O B ARG A 1 216 ? 28.001 38.265 29.644 0.45 18.86 1152 ARG A O 1
ATOM 1503 N N . GLU A 1 217 ? 28.164 40.292 28.672 1.00 23.20 1153 GLU A N 1
ATOM 1504 C CA . GLU A 1 217 ? 26.809 40.667 29.063 1.00 19.94 1153 GLU A CA 1
ATOM 1505 C C . GLU A 1 217 ? 25.766 39.783 28.388 1.00 21.77 1153 GLU A C 1
ATOM 1506 O O . GLU A 1 217 ? 24.776 39.393 29.014 1.00 20.20 1153 GLU A O 1
ATOM 1512 N N . GLN A 1 218 ? 25.968 39.450 27.113 1.00 21.36 1154 GLN A N 1
ATOM 1513 C CA . GLN A 1 218 ? 25.000 38.598 26.433 1.00 19.87 1154 GLN A CA 1
ATOM 1514 C C . GLN A 1 218 ? 24.995 37.189 27.010 1.00 17.30 1154 GLN A C 1
ATOM 1515 O O . GLN A 1 218 ? 23.926 36.610 27.238 1.00 18.23 1154 GLN A O 1
ATOM 1521 N N . TRP A 1 219 ? 26.175 36.622 27.263 1.00 16.84 1155 TRP A N 1
ATOM 1522 C CA . TRP A 1 219 ? 26.237 35.331 27.935 1.00 14.91 1155 TRP A CA 1
ATOM 1523 C C . TRP A 1 219 ? 25.565 35.407 29.297 1.00 16.46 1155 TRP A C 1
ATOM 1524 O O . TRP A 1 219 ? 24.849 34.483 29.697 1.00 15.78 1155 TRP A O 1
ATOM 1535 N N . ASN A 1 220 ? 25.811 36.494 30.035 1.00 16.46 1156 ASN A N 1
ATOM 1536 C CA . ASN A 1 220 ? 25.256 36.603 31.384 1.00 17.42 1156 ASN A CA 1
ATOM 1537 C C . ASN A 1 220 ? 23.735 36.658 31.338 1.00 16.19 1156 ASN A C 1
ATOM 1538 O O . ASN A 1 220 ? 23.057 36.020 32.154 1.00 16.72 1156 ASN A O 1
ATOM 1543 N N A LYS A 1 221 ? 23.175 37.389 30.377 0.38 17.86 1157 LYS A N 1
ATOM 1544 N N B LYS A 1 221 ? 23.175 37.392 30.384 0.62 17.82 1157 LYS A N 1
ATOM 1545 C CA A LYS A 1 221 ? 21.723 37.405 30.233 0.38 18.67 1157 LYS A CA 1
ATOM 1546 C CA B LYS A 1 221 ? 21.725 37.397 30.245 0.62 17.67 1157 LYS A CA 1
ATOM 1547 C C A LYS A 1 221 ? 21.179 36.013 29.937 0.38 20.41 1157 LYS A C 1
ATOM 1548 C C B LYS A 1 221 ? 21.195 35.999 29.962 0.62 21.12 1157 LYS A C 1
ATOM 1549 O O A LYS A 1 221 ? 20.160 35.607 30.506 0.38 20.54 1157 LYS A O 1
ATOM 1550 O O B LYS A 1 221 ? 20.205 35.572 30.569 0.62 19.96 1157 LYS A O 1
ATOM 1561 N N . LEU A 1 222 ? 21.848 35.264 29.057 1.00 17.17 1158 LEU A N 1
ATOM 1562 C CA . LEU A 1 222 ? 21.417 33.897 28.764 1.00 16.73 1158 LEU A CA 1
ATOM 1563 C C . LEU A 1 222 ? 21.487 33.007 30.003 1.00 16.73 1158 LEU A C 1
ATOM 1564 O O . LEU A 1 222 ? 20.572 32.213 30.261 1.00 19.32 1158 LEU A O 1
ATOM 1569 N N . PHE A 1 223 ? 22.580 33.086 30.763 1.00 14.04 1159 PHE A N 1
ATOM 1570 C CA . PHE A 1 223 ? 22.680 32.254 31.959 1.00 14.09 1159 PHE A CA 1
ATOM 1571 C C . PHE A 1 223 ? 21.651 32.675 33.002 1.00 14.50 1159 PHE A C 1
ATOM 1572 O O . PHE A 1 223 ? 20.888 31.843 33.508 1.00 14.78 1159 PHE A O 1
ATOM 1580 N N A SER A 1 224 ? 21.639 33.957 33.359 0.48 16.23 1160 SER A N 1
ATOM 1581 N N B SER A 1 224 ? 21.579 33.980 33.278 0.52 14.34 1160 SER A N 1
ATOM 1582 C CA A SER A 1 224 ? 20.867 34.415 34.508 0.48 14.48 1160 SER A CA 1
ATOM 1583 C CA B SER A 1 224 ? 20.807 34.479 34.413 0.52 15.38 1160 SER A CA 1
ATOM 1584 C C A SER A 1 224 ? 19.368 34.480 34.253 0.48 15.49 1160 SER A C 1
ATOM 1585 C C B SER A 1 224 ? 19.308 34.333 34.205 0.52 16.37 1160 SER A C 1
ATOM 1586 O O A SER A 1 224 ? 18.609 34.632 35.216 0.48 18.15 1160 SER A O 1
ATOM 1587 O O B SER A 1 224 ? 18.574 34.140 35.182 0.52 17.35 1160 SER A O 1
ATOM 1592 N N A SER A 1 225 ? 18.921 34.371 33.003 0.48 16.15 1161 SER A N 1
ATOM 1593 N N B SER A 1 225 ? 18.835 34.418 32.963 0.52 15.96 1161 SER A N 1
ATOM 1594 C CA A SER A 1 225 ? 17.499 34.254 32.707 0.48 17.13 1161 SER A CA 1
ATOM 1595 C CA B SER A 1 225 ? 17.423 34.249 32.652 0.52 17.60 1161 SER A CA 1
ATOM 1596 C C A SER A 1 225 ? 17.032 32.809 32.684 0.48 18.86 1161 SER A C 1
ATOM 1597 C C B SER A 1 225 ? 17.033 32.790 32.478 0.52 15.51 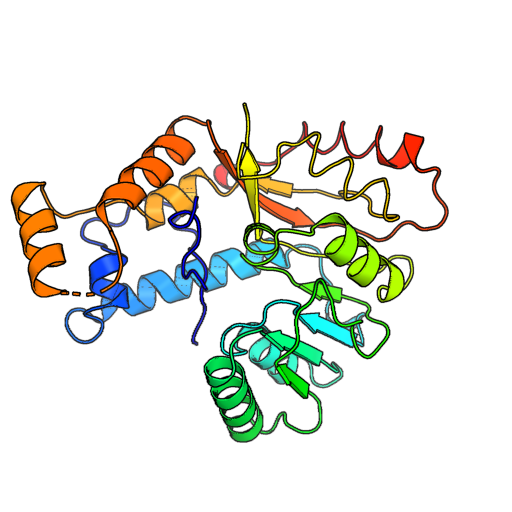1161 SER A C 1
ATOM 1598 O O A SER A 1 225 ? 15.819 32.559 32.635 0.48 19.69 1161 SER A O 1
ATOM 1599 O O B SER A 1 225 ? 15.877 32.508 32.127 0.52 16.41 1161 SER A O 1
ATOM 1604 N N . ASN A 1 226 ? 17.968 31.859 32.719 1.00 14.81 1162 ASN A N 1
ATOM 1605 C CA . ASN A 1 226 ? 17.673 30.438 32.603 1.00 14.27 1162 ASN A CA 1
ATOM 1606 C C . ASN A 1 226 ? 18.269 29.648 33.763 1.00 15.03 1162 ASN A C 1
ATOM 1607 O O . ASN A 1 226 ? 18.649 28.484 33.597 1.00 14.88 1162 ASN A O 1
ATOM 1612 N N . HIS A 1 227 ? 18.363 30.266 34.943 1.00 14.77 1163 HIS A N 1
ATOM 1613 C CA . HIS A 1 227 ? 18.717 29.567 36.178 1.00 13.46 1163 HIS A CA 1
ATOM 1614 C C . HIS A 1 227 ? 20.127 29.002 36.150 1.00 12.55 1163 HIS A C 1
ATOM 1615 O O . HIS A 1 227 ? 20.385 27.943 36.731 1.00 14.63 1163 HIS A O 1
ATOM 1622 N N . LEU A 1 228 ? 21.066 29.694 35.513 1.00 12.80 1164 LEU A N 1
ATOM 1623 C CA . LEU A 1 228 ? 22.428 29.186 35.389 1.00 12.79 1164 LEU A CA 1
ATOM 1624 C C . LEU A 1 228 ? 23.432 30.144 36.007 1.00 12.16 1164 LEU A C 1
ATOM 1625 O O . LEU A 1 228 ? 23.392 31.357 35.755 1.00 13.48 1164 LEU A O 1
ATOM 1630 N N A ARG A 1 229 ? 24.297 29.617 36.870 0.52 11.67 1165 ARG A N 1
ATOM 1631 N N B ARG A 1 229 ? 24.399 29.569 36.714 0.48 14.66 1165 ARG A N 1
ATOM 1632 C CA A ARG A 1 229 ? 25.372 30.391 37.472 0.52 13.45 1165 ARG A CA 1
ATOM 1633 C CA B ARG A 1 229 ? 25.378 30.304 37.497 0.48 13.23 1165 ARG A CA 1
ATOM 1634 C C A ARG A 1 229 ? 26.698 29.983 36.848 0.52 14.42 1165 ARG A C 1
ATOM 1635 C C B ARG A 1 229 ? 26.782 29.971 37.001 0.48 14.50 1165 ARG A C 1
ATOM 1636 O O A ARG A 1 229 ? 26.972 28.790 36.668 0.52 11.91 1165 ARG A O 1
ATOM 1637 O O B ARG A 1 229 ? 27.208 28.811 37.077 0.48 13.67 1165 ARG A O 1
ATOM 1652 N N . LEU A 1 230 ? 27.506 30.983 36.510 1.00 14.92 1166 LEU A N 1
ATOM 1653 C CA . LEU A 1 230 ? 28.880 30.754 36.075 1.00 13.79 1166 LEU A CA 1
ATOM 1654 C C . LEU A 1 230 ? 29.752 30.504 37.296 1.00 14.33 1166 LEU A C 1
ATOM 1655 O O . LEU A 1 230 ? 29.885 31.379 38.157 1.00 17.14 1166 LEU A O 1
ATOM 1660 N N . VAL A 1 231 ? 30.332 29.312 37.386 1.00 13.97 1167 VAL A N 1
ATOM 1661 C CA . VAL A 1 231 ? 31.173 28.956 38.524 1.00 13.84 1167 VAL A CA 1
ATOM 1662 C C . VAL A 1 231 ? 32.622 29.350 38.283 1.00 16.56 1167 VAL A C 1
ATOM 1663 O O . VAL A 1 231 ? 33.259 29.959 39.140 1.00 18.76 1167 VAL A O 1
ATOM 1667 N N A ASP A 1 232 ? 33.176 29.014 37.130 0.44 15.53 1168 ASP A N 1
ATOM 1668 N N B ASP A 1 232 ? 33.146 29.072 37.087 0.56 14.90 1168 ASP A N 1
ATOM 1669 C CA A ASP A 1 232 ? 34.477 29.552 36.773 0.44 14.22 1168 ASP A CA 1
ATOM 1670 C CA B ASP A 1 232 ? 34.572 29.193 36.802 0.56 17.33 1168 ASP A CA 1
ATOM 1671 C C A ASP A 1 232 ? 34.648 29.401 35.274 0.44 14.78 1168 ASP A C 1
ATOM 1672 C C B ASP A 1 232 ? 34.772 29.160 35.289 0.56 14.70 1168 ASP A C 1
ATOM 1673 O O A ASP A 1 232 ? 33.805 28.833 34.572 0.44 15.38 1168 ASP A O 1
ATOM 1674 O O B ASP A 1 232 ? 34.034 28.468 34.582 0.56 13.70 1168 ASP A O 1
ATOM 1683 N N . ALA A 1 233 ? 35.765 29.912 34.795 1.00 18.68 1169 ALA A N 1
ATOM 1684 C CA . ALA A 1 233 ? 36.045 29.905 33.370 1.00 17.53 1169 ALA A CA 1
ATOM 1685 C C . ALA A 1 233 ? 37.542 30.037 33.147 1.00 19.21 1169 ALA A C 1
ATOM 1686 O O . ALA A 1 233 ? 38.206 30.835 33.816 1.00 20.40 1169 ALA A O 1
ATOM 1688 N N . VAL A 1 234 ? 38.064 29.242 32.214 1.00 15.77 1170 VAL A N 1
ATOM 1689 C CA . VAL A 1 234 ? 39.477 29.262 31.838 1.00 15.48 1170 VAL A CA 1
ATOM 1690 C C . VAL A 1 234 ? 39.585 29.797 30.413 1.00 16.21 1170 VAL A C 1
ATOM 1691 O O . VAL A 1 234 ? 38.871 29.338 29.510 1.00 17.73 1170 VAL A O 1
ATOM 1695 N N . ASP A 1 235 ? 40.477 30.761 30.213 1.00 15.80 1171 ASP A N 1
ATOM 1696 C CA . ASP A 1 235 ? 40.706 31.400 28.915 1.00 15.35 1171 ASP A CA 1
ATOM 1697 C C . ASP A 1 235 ? 41.887 30.709 28.230 1.00 16.63 1171 ASP A C 1
ATOM 1698 O O . ASP A 1 235 ? 43.036 30.860 28.662 1.00 18.17 1171 ASP A O 1
ATOM 1703 N N . VAL A 1 236 ? 41.605 29.965 27.158 1.00 16.52 1172 VAL A N 1
ATOM 1704 C CA . VAL A 1 236 ? 42.624 29.263 26.386 1.00 17.08 1172 VAL A CA 1
ATOM 1705 C C . VAL A 1 236 ? 42.907 29.966 25.056 1.00 16.18 1172 VAL A C 1
ATOM 1706 O O . VAL A 1 236 ? 43.425 29.340 24.126 1.00 17.66 1172 VAL A O 1
ATOM 1710 N N . SER A 1 237 ? 42.610 31.267 24.961 1.00 17.04 1173 SER A N 1
ATOM 1711 C CA . SER A 1 237 ? 42.813 32.007 23.709 1.00 17.81 1173 SER A CA 1
ATOM 1712 C C . SER A 1 237 ? 44.238 31.895 23.197 1.00 19.69 1173 SER A C 1
ATOM 1713 O O . SER A 1 237 ? 44.456 31.728 21.993 1.00 20.76 1173 SER A O 1
ATOM 1716 N N . ASN A 1 238 ? 45.224 32.027 24.088 1.00 19.83 1174 ASN A N 1
ATOM 1717 C CA . ASN A 1 238 ? 46.614 31.984 23.653 1.00 21.49 1174 ASN A CA 1
ATOM 1718 C C . ASN A 1 238 ? 46.940 30.645 23.013 1.00 19.66 1174 ASN A C 1
ATOM 1719 O O . ASN A 1 238 ? 47.643 30.585 21.992 1.00 20.92 1174 ASN A O 1
ATOM 1724 N N . GLU A 1 239 ? 46.410 29.568 23.586 1.00 19.34 1175 GLU A N 1
ATOM 1725 C CA . GLU A 1 239 ? 46.741 28.219 23.159 1.00 18.67 1175 GLU A CA 1
ATOM 1726 C C . GLU A 1 239 ? 45.944 27.790 21.932 1.00 18.71 1175 GLU A C 1
ATOM 1727 O O . GLU A 1 239 ? 46.456 27.019 21.109 1.00 20.77 1175 GLU A O 1
ATOM 1733 N N . VAL A 1 240 ? 44.711 28.276 21.787 1.00 19.66 1176 VAL A N 1
ATOM 1734 C CA . VAL A 1 240 ? 43.969 28.046 20.551 1.00 17.77 1176 VAL A CA 1
ATOM 1735 C C . VAL A 1 240 ? 44.610 28.820 19.407 1.00 22.12 1176 VAL A C 1
ATOM 1736 O O . VAL A 1 240 ? 44.742 28.311 18.288 1.00 21.95 1176 VAL A O 1
ATOM 1740 N N . ALA A 1 241 ? 45.063 30.046 19.678 1.00 20.62 1177 ALA A N 1
ATOM 1741 C CA . ALA A 1 241 ? 45.822 30.778 18.666 1.00 20.40 1177 ALA A CA 1
ATOM 1742 C C . ALA A 1 241 ? 47.071 30.007 18.246 1.00 22.68 1177 ALA A C 1
ATOM 1743 O O . ALA A 1 241 ? 47.384 29.927 17.054 1.00 24.37 1177 ALA A O 1
ATOM 1745 N N . ASN A 1 242 ? 47.786 29.404 19.205 1.00 21.47 1178 ASN A N 1
ATOM 1746 C CA . ASN A 1 242 ? 48.952 28.598 18.843 1.00 22.85 1178 ASN A CA 1
ATOM 1747 C C . ASN A 1 242 ? 48.557 27.455 17.911 1.00 22.61 1178 ASN A C 1
ATOM 1748 O O . ASN A 1 242 ? 49.300 27.108 16.985 1.00 25.50 1178 ASN A O 1
ATOM 1753 N N . CYS A 1 243 ? 47.388 26.862 18.145 1.00 22.76 1179 CYS A N 1
ATOM 1754 C CA . CYS A 1 243 ? 46.888 25.803 17.274 1.00 26.21 1179 CYS A CA 1
ATOM 1755 C C . CYS A 1 243 ? 46.641 26.326 15.861 1.00 23.29 1179 CYS A C 1
ATOM 1756 O O . CYS A 1 243 ? 46.943 25.643 14.872 1.00 25.61 1179 CYS A O 1
ATOM 1759 N N . LEU A 1 244 ? 46.104 27.544 15.752 1.00 25.77 1180 LEU A N 1
ATOM 1760 C CA . LEU A 1 244 ? 45.755 28.165 14.478 1.00 25.78 1180 LEU A CA 1
ATOM 1761 C C . LEU A 1 244 ? 46.943 28.761 13.733 1.00 28.78 1180 LEU A C 1
ATOM 1762 O O . LEU A 1 244 ? 46.776 29.212 12.593 1.00 26.16 1180 LEU A O 1
ATOM 1767 N N . HIS A 1 245 ? 48.131 28.778 14.331 1.00 26.57 1181 HIS A N 1
ATOM 1768 C CA . HIS A 1 245 ? 49.264 29.467 13.725 1.00 28.53 1181 HIS A CA 1
ATOM 1769 C C . HIS A 1 245 ? 49.643 28.852 12.379 1.00 28.74 1181 HIS A C 1
ATOM 1770 O O . HIS A 1 245 ? 49.826 27.636 12.265 1.00 32.57 1181 HIS A O 1
ATOM 1777 N N . ASN A 1 246 ? 49.799 29.708 11.358 1.00 29.08 1182 ASN A N 1
ATOM 1778 C CA . ASN A 1 246 ? 49.971 29.251 9.984 1.00 30.61 1182 ASN A CA 1
ATOM 1779 C C . ASN A 1 246 ? 51.452 29.187 9.638 1.00 32.00 1182 ASN A C 1
ATOM 1780 O O . ASN A 1 246 ? 52.119 30.236 9.628 1.00 34.70 1182 ASN A O 1
ATOM 1785 N N . PRO A 1 247 ? 51.997 28.017 9.310 1.00 32.46 1183 PRO A N 1
ATOM 1786 C CA . PRO A 1 247 ? 53.428 27.897 8.990 1.00 33.89 1183 PRO A CA 1
ATOM 1787 C C . PRO A 1 247 ? 53.790 28.122 7.530 1.00 36.01 1183 PRO A C 1
ATOM 1788 O O . PRO A 1 247 ? 54.982 28.078 7.202 1.00 37.37 1183 PRO A O 1
ATOM 1792 N N . ASP A 1 248 ? 52.823 28.336 6.645 1.00 36.51 1184 ASP A N 1
ATOM 1793 C CA . ASP A 1 248 ? 53.090 28.492 5.219 1.00 38.74 1184 ASP A CA 1
ATOM 1794 C C . ASP A 1 248 ? 53.170 29.972 4.869 1.00 42.65 1184 ASP A C 1
ATOM 1795 O O . ASP A 1 248 ? 52.268 30.742 5.212 1.00 38.97 1184 ASP A O 1
ATOM 1800 N N . TYR A 1 249 ? 54.237 30.363 4.174 1.00 41.75 1185 TYR A N 1
ATOM 1801 C CA . TYR A 1 249 ? 54.347 31.742 3.719 1.00 43.18 1185 TYR A CA 1
ATOM 1802 C C . TYR A 1 249 ? 53.266 32.057 2.683 1.00 44.66 1185 TYR A C 1
ATOM 1803 O O . TYR A 1 249 ? 52.648 31.162 2.102 1.00 44.24 1185 TYR A O 1
ATOM 1812 N N . ALA A 1 250 ? 53.056 33.356 2.452 1.00 45.19 1186 ALA A N 1
ATOM 1813 C CA . ALA A 1 250 ? 51.839 33.840 1.799 1.00 52.26 1186 ALA A CA 1
ATOM 1814 C C . ALA A 1 250 ? 51.553 33.120 0.483 1.00 50.11 1186 ALA A C 1
ATOM 1815 O O . ALA A 1 250 ? 50.506 32.480 0.327 1.00 46.72 1186 ALA A O 1
ATOM 1817 N N . ALA A 1 251 ? 52.474 33.216 -0.478 1.00 49.76 1187 ALA A N 1
ATOM 1818 C CA . ALA A 1 251 ? 52.242 32.608 -1.787 1.00 51.69 1187 ALA A CA 1
ATOM 1819 C C . ALA A 1 251 ? 52.069 31.097 -1.681 1.00 51.74 1187 ALA A C 1
ATOM 1820 O O . ALA A 1 251 ? 51.272 30.501 -2.415 1.00 51.30 1187 ALA A O 1
ATOM 1822 N N . GLN A 1 252 ? 52.805 30.459 -0.768 1.00 49.01 1188 GLN A N 1
ATOM 1823 C CA . GLN A 1 252 ? 52.704 29.012 -0.612 1.00 48.11 1188 GLN A CA 1
ATOM 1824 C C . GLN A 1 252 ? 51.362 28.620 -0.013 1.00 48.46 1188 GLN A C 1
ATOM 1825 O O . GLN A 1 252 ? 50.755 27.625 -0.427 1.00 46.34 1188 GLN A O 1
ATOM 1831 N N . PHE A 1 253 ? 50.885 29.404 0.953 1.00 44.42 1189 PHE A N 1
ATOM 1832 C CA . PHE A 1 253 ? 49.578 29.161 1.547 1.00 44.98 1189 PHE A CA 1
ATOM 1833 C C . PHE A 1 253 ? 48.470 29.287 0.508 1.00 44.00 1189 PHE A C 1
ATOM 1834 O O . PHE A 1 253 ? 47.561 28.450 0.451 1.00 43.50 1189 PHE A O 1
ATOM 1842 N N . GLU A 1 254 ? 48.525 30.329 -0.321 1.00 45.92 1190 GLU A N 1
ATOM 1843 C CA . GLU A 1 254 ? 47.497 30.502 -1.343 1.00 54.62 1190 GLU A CA 1
ATOM 1844 C C . GLU A 1 254 ? 47.509 29.351 -2.341 1.00 53.57 1190 GLU A C 1
ATOM 1845 O O . GLU A 1 254 ? 46.449 28.881 -2.771 1.00 54.83 1190 GLU A O 1
ATOM 1851 N N . ALA A 1 255 ? 48.700 28.875 -2.714 1.00 50.16 1191 ALA A N 1
ATOM 1852 C CA . ALA A 1 255 ? 48.784 27.755 -3.647 1.00 53.17 1191 ALA A CA 1
ATOM 1853 C C . ALA A 1 255 ? 48.192 26.491 -3.036 1.00 55.33 1191 ALA A C 1
ATOM 1854 O O . ALA A 1 255 ? 47.540 25.701 -3.730 1.00 61.54 1191 ALA A O 1
ATOM 1856 N N . LEU A 1 256 ? 48.410 26.286 -1.736 1.00 47.62 1192 LEU A N 1
ATOM 1857 C CA . LEU A 1 256 ? 47.819 25.145 -1.047 1.00 46.03 1192 LEU A CA 1
ATOM 1858 C C . LEU A 1 256 ? 46.298 25.210 -1.092 1.00 58.77 1192 LEU A C 1
ATOM 1859 O O . LEU A 1 256 ? 45.627 24.208 -1.362 1.00 51.98 1192 LEU A O 1
ATOM 1864 N N . CYS A 1 257 ? 45.737 26.393 -0.829 1.00 54.11 1193 CYS A N 1
ATOM 1865 C CA . CYS A 1 257 ? 44.287 26.533 -0.771 1.00 54.41 1193 CYS A CA 1
ATOM 1866 C C . CYS A 1 257 ? 43.643 26.400 -2.146 1.00 59.16 1193 CYS A C 1
ATOM 1867 O O . CYS A 1 257 ? 42.468 26.025 -2.243 1.00 59.22 1193 CYS A O 1
ATOM 1870 N N . LYS A 1 258 ? 44.384 26.701 -3.213 1.00 57.35 1194 LYS A N 1
ATOM 1871 C CA . LYS A 1 258 ? 43.851 26.480 -4.554 1.00 62.77 1194 LYS A CA 1
ATOM 1872 C C . LYS A 1 258 ? 43.829 24.996 -4.905 1.00 70.90 1194 LYS A C 1
ATOM 1873 O O . LYS A 1 258 ? 42.869 24.514 -5.517 1.00 75.13 1194 LYS A O 1
ATOM 1879 N N . GLU A 1 259 ? 44.877 24.255 -4.526 1.00 70.11 1195 GLU A N 1
ATOM 1880 C CA . GLU A 1 259 ? 44.880 22.811 -4.747 1.00 71.63 1195 GLU A CA 1
ATOM 1881 C C . GLU A 1 259 ? 43.740 22.139 -3.994 1.00 70.81 1195 GLU A C 1
ATOM 1882 O O . GLU A 1 259 ? 43.130 21.186 -4.495 1.00 70.45 1195 GLU A O 1
ATOM 1888 N N . LEU A 1 260 ? 43.443 22.619 -2.782 1.00 60.46 1196 LEU A N 1
ATOM 1889 C CA . LEU A 1 260 ? 42.399 22.011 -1.966 1.00 61.52 1196 LEU A CA 1
ATOM 1890 C C . LEU A 1 260 ? 41.019 22.116 -2.607 1.00 74.45 1196 LEU A C 1
ATOM 1891 O O . LEU A 1 260 ? 40.132 21.323 -2.272 1.00 81.71 1196 LEU A O 1
ATOM 1896 N N . LYS A 1 261 ? 40.814 23.066 -3.514 1.00 78.63 1197 LYS A N 1
ATOM 1897 C CA . LYS A 1 261 ? 39.549 23.162 -4.235 1.00 76.39 1197 LYS A CA 1
ATOM 1898 C C . LYS A 1 261 ? 39.447 22.073 -5.297 1.00 73.33 1197 LYS A C 1
ATOM 1899 O O . LYS A 1 261 ? 39.996 22.206 -6.392 1.00 77.14 1197 LYS A O 1
ATOM 1905 N N . GLN A 1 267 ? 35.665 22.834 0.320 1.00 76.98 1203 GLN A N 1
ATOM 1906 C CA . GLN A 1 267 ? 35.217 24.011 -0.415 1.00 82.45 1203 GLN A CA 1
ATOM 1907 C C . GLN A 1 267 ? 35.054 25.204 0.523 1.00 84.73 1203 GLN A C 1
ATOM 1908 O O . GLN A 1 267 ? 34.146 26.020 0.365 1.00 86.14 1203 GLN A O 1
ATOM 1914 N N . ARG A 1 268 ? 35.953 25.295 1.497 1.00 85.10 1204 ARG A N 1
ATOM 1915 C CA . ARG A 1 268 ? 35.949 26.363 2.482 1.00 83.19 1204 ARG A CA 1
ATOM 1916 C C . ARG A 1 268 ? 36.804 27.537 2.008 1.00 80.29 1204 ARG A C 1
ATOM 1917 O O . ARG A 1 268 ? 37.513 27.464 1.001 1.00 78.39 1204 ARG A O 1
ATOM 1925 N N . SER A 1 269 ? 36.723 28.637 2.752 1.00 81.05 1205 SER A N 1
ATOM 1926 C CA . SER A 1 269 ? 37.518 29.836 2.500 1.00 86.89 1205 SER A CA 1
ATOM 1927 C C . SER A 1 269 ? 38.491 29.980 3.666 1.00 82.67 1205 SER A C 1
ATOM 1928 O O . SER A 1 269 ? 38.102 30.385 4.766 1.00 77.36 1205 SER A O 1
ATOM 1931 N N . PHE A 1 270 ? 39.758 29.646 3.421 1.00 78.58 1206 PHE A N 1
ATOM 1932 C CA . PHE A 1 270 ? 40.763 29.648 4.477 1.00 77.41 1206 PHE A CA 1
ATOM 1933 C C . PHE A 1 270 ? 41.376 31.020 4.726 1.00 82.23 1206 PHE A C 1
ATOM 1934 O O . PHE A 1 270 ? 42.137 31.171 5.689 1.00 81.71 1206 PHE A O 1
ATOM 1942 N N . GLY A 1 271 ? 41.069 32.018 3.895 1.00 83.98 1207 GLY A N 1
ATOM 1943 C CA . GLY A 1 271 ? 41.677 33.326 4.070 1.00 80.97 1207 GLY A CA 1
ATOM 1944 C C . GLY A 1 271 ? 41.235 34.035 5.334 1.00 75.54 1207 GLY A C 1
ATOM 1945 O O . GLY A 1 271 ? 41.959 34.889 5.856 1.00 80.98 1207 GLY A O 1
ATOM 1946 N N . SER A 1 272 ? 40.057 33.691 5.852 1.00 58.02 1208 SER A N 1
ATOM 1947 C CA . SER A 1 272 ? 39.508 34.390 7.004 1.00 54.97 1208 SER A CA 1
ATOM 1948 C C . SER A 1 272 ? 40.006 33.853 8.337 1.00 52.17 1208 SER A C 1
ATOM 1949 O O . SER A 1 272 ? 39.815 34.520 9.360 1.00 45.35 1208 SER A O 1
ATOM 1952 N N . TYR A 1 273 ? 40.634 32.672 8.361 1.00 49.21 1209 TYR A N 1
ATOM 1953 C CA . TYR A 1 273 ? 41.118 32.139 9.632 1.00 44.03 1209 TYR A CA 1
ATOM 1954 C C . TYR A 1 273 ? 42.212 33.011 10.229 1.00 48.03 1209 TYR A C 1
ATOM 1955 O O . TYR A 1 273 ? 42.362 33.061 11.454 1.00 43.05 1209 TYR A O 1
ATOM 1964 N N . GLU A 1 274 ? 42.977 33.709 9.387 1.00 49.51 1210 GLU A N 1
ATOM 1965 C CA . GLU A 1 274 ? 43.946 34.673 9.898 1.00 45.39 1210 GLU A CA 1
ATOM 1966 C C . GLU A 1 274 ? 43.276 35.742 10.755 1.00 45.84 1210 GLU A C 1
ATOM 1967 O O . GLU A 1 274 ? 43.868 36.207 11.736 1.00 39.71 1210 GLU A O 1
ATOM 1973 N N . ASN A 1 275 ? 42.043 36.133 10.413 1.00 44.38 1211 ASN A N 1
ATOM 1974 C CA . ASN A 1 275 ? 41.323 37.112 11.226 1.00 46.48 1211 ASN A CA 1
ATOM 1975 C C . ASN A 1 275 ? 41.036 36.569 12.618 1.00 40.97 1211 ASN A C 1
ATOM 1976 O O . ASN A 1 275 ? 41.123 37.304 13.610 1.00 37.65 1211 ASN A O 1
ATOM 1981 N N . VAL A 1 276 ? 40.666 35.290 12.711 1.00 36.21 1212 VAL A N 1
ATOM 1982 C CA . VAL A 1 276 ? 40.410 34.685 14.012 1.00 35.20 1212 VAL A CA 1
ATOM 1983 C C . VAL A 1 276 ? 41.691 34.635 14.831 1.00 29.98 1212 VAL A C 1
ATOM 1984 O O . VAL A 1 276 ? 41.692 34.940 16.030 1.00 29.29 1212 VAL A O 1
ATOM 1988 N N . TYR A 1 277 ? 42.795 34.237 14.196 1.00 30.80 1213 TYR A N 1
ATOM 1989 C CA . TYR A 1 277 ? 44.094 34.214 14.860 1.00 27.70 1213 TYR A CA 1
ATOM 1990 C C . TYR A 1 277 ? 44.454 35.590 15.402 1.00 29.71 1213 TYR A C 1
ATOM 1991 O O . TYR A 1 277 ? 44.799 35.734 16.581 1.00 27.68 1213 TYR A O 1
ATOM 2000 N N . LYS A 1 278 ? 44.345 36.620 14.559 1.00 31.73 1214 LYS A N 1
ATOM 2001 C CA . LYS A 1 278 ? 44.667 37.976 14.993 1.00 31.66 1214 LYS A CA 1
ATOM 2002 C C . LYS A 1 278 ? 43.742 38.439 16.114 1.00 29.46 1214 LYS A C 1
ATOM 2003 O O . LYS A 1 278 ? 44.187 39.117 17.048 1.00 32.06 1214 LYS A O 1
ATOM 2009 N N . ALA A 1 279 ? 42.456 38.077 16.047 1.00 28.36 1215 ALA A N 1
ATOM 2010 C CA . ALA A 1 279 ? 41.514 38.508 17.076 1.00 27.77 1215 ALA A CA 1
ATOM 2011 C C . ALA A 1 279 ? 41.827 37.855 18.413 1.00 26.15 1215 ALA A C 1
ATOM 2012 O O . ALA A 1 279 ? 41.666 38.476 19.471 1.00 28.48 1215 ALA A O 1
ATOM 2014 N N . LEU A 1 280 ? 42.250 36.592 18.394 1.00 23.21 1216 LEU A N 1
ATOM 2015 C CA . LEU A 1 280 ? 42.621 35.937 19.641 1.00 24.55 1216 LEU A CA 1
ATOM 2016 C C . LEU A 1 280 ? 43.917 36.511 20.199 1.00 24.36 1216 LEU A C 1
ATOM 2017 O O . LEU A 1 280 ? 44.050 36.683 21.419 1.00 27.13 1216 LEU A O 1
ATOM 2022 N N . ARG A 1 281 ? 44.890 36.785 19.329 1.00 27.05 1217 ARG A N 1
ATOM 2023 C CA . ARG A 1 281 ? 46.152 37.361 19.784 1.00 28.30 1217 ARG A CA 1
ATOM 2024 C C . ARG A 1 281 ? 45.945 38.752 20.365 1.00 32.26 1217 ARG A C 1
ATOM 2025 O O . ARG A 1 281 ? 46.591 39.123 21.351 1.00 34.04 1217 ARG A O 1
ATOM 2033 N N . GLY A 1 282 ? 45.047 39.531 19.772 1.00 29.78 1218 GLY A N 1
ATOM 2034 C CA . GLY A 1 282 ? 44.845 40.908 20.168 1.00 32.67 1218 GLY A CA 1
ATOM 2035 C C . GLY A 1 282 ? 43.840 41.131 21.270 1.00 28.65 1218 GLY A C 1
ATOM 2036 O O . GLY A 1 282 ? 43.640 42.272 21.698 1.00 33.86 1218 GLY A O 1
ATOM 2037 N N . GLY A 1 283 ? 43.176 40.082 21.739 1.00 27.26 1219 GLY A N 1
ATOM 2038 C CA . GLY A 1 283 ? 42.210 40.238 22.798 1.00 25.61 1219 GLY A CA 1
ATOM 2039 C C . GLY A 1 283 ? 40.819 40.635 22.355 1.00 28.22 1219 GLY A C 1
ATOM 2040 O O . GLY A 1 283 ? 39.974 40.902 23.212 1.00 28.00 1219 GLY A O 1
ATOM 2041 N N . LEU A 1 284 ? 40.551 40.689 21.049 1.00 25.52 1220 LEU A N 1
ATOM 2042 C CA . LEU A 1 284 ? 39.225 41.084 20.585 1.00 27.87 1220 LEU A CA 1
ATOM 2043 C C . LEU A 1 284 ? 38.180 40.011 20.877 1.00 24.87 1220 LEU A C 1
ATOM 2044 O O . LEU A 1 284 ? 37.016 40.333 21.137 1.00 25.98 1220 LEU A O 1
ATOM 2049 N N . ILE A 1 285 ? 38.563 38.739 20.822 1.00 24.04 1221 ILE A N 1
ATOM 2050 C CA . ILE A 1 285 ? 37.700 37.638 21.215 1.00 21.91 1221 ILE A CA 1
ATOM 2051 C C . ILE A 1 285 ? 38.518 36.729 22.110 1.00 20.11 1221 ILE A C 1
ATOM 2052 O O . ILE A 1 285 ? 39.751 36.726 22.063 1.00 22.23 1221 ILE A O 1
ATOM 2057 N N . SER A 1 286 ? 37.816 35.958 22.936 1.00 19.07 1222 SER A N 1
ATOM 2058 C CA . SER A 1 286 ? 38.448 34.951 23.776 1.00 17.89 1222 SER A CA 1
ATOM 2059 C C . SER A 1 286 ? 37.782 33.606 23.553 1.00 17.30 1222 SER A C 1
ATOM 2060 O O . SER A 1 286 ? 36.572 33.523 23.338 1.00 20.32 1222 SER A O 1
ATOM 2063 N N . TYR A 1 287 ? 38.572 32.547 23.640 1.00 15.44 1223 TYR A N 1
ATOM 2064 C CA . TYR A 1 287 ? 38.051 31.187 23.618 1.00 14.92 1223 TYR A CA 1
ATOM 2065 C C . TYR A 1 287 ? 38.061 30.688 25.058 1.00 16.12 1223 TYR A C 1
ATOM 2066 O O . TYR A 1 287 ? 39.126 30.580 25.678 1.00 16.95 1223 TYR A O 1
ATOM 2075 N N . VAL A 1 288 ? 36.883 30.393 25.583 1.00 14.91 1224 VAL A N 1
ATOM 2076 C CA . VAL A 1 288 ? 36.680 30.207 27.011 1.00 14.46 1224 VAL A CA 1
ATOM 2077 C C . VAL A 1 288 ? 36.092 28.833 27.287 1.00 13.52 1224 VAL A C 1
ATOM 2078 O O . VAL A 1 288 ? 35.220 28.345 26.553 1.00 14.38 1224 VAL A O 1
ATOM 2082 N N . LEU A 1 289 ? 36.573 28.216 28.363 1.00 14.79 1225 LEU A N 1
ATOM 2083 C CA . LEU A 1 289 ? 36.064 26.936 28.845 1.00 13.61 1225 LEU A CA 1
ATOM 2084 C C . LEU A 1 289 ? 35.221 27.205 30.091 1.00 14.66 1225 LEU A C 1
ATOM 2085 O O . LEU A 1 289 ? 35.763 27.513 31.169 1.00 15.58 1225 LEU A O 1
ATOM 2090 N N . PHE A 1 290 ? 33.901 27.130 29.928 1.00 13.24 1226 PHE A N 1
ATOM 2091 C CA . PHE A 1 290 ? 32.928 27.528 30.942 1.00 13.88 1226 PHE A CA 1
ATOM 2092 C C . PHE A 1 290 ? 32.549 26.334 31.804 1.00 13.92 1226 PHE A C 1
ATOM 2093 O O . PHE A 1 290 ? 32.266 25.243 31.290 1.00 13.30 1226 PHE A O 1
ATOM 2101 N N . HIS A 1 291 ? 32.501 26.554 33.119 1.00 13.60 1227 HIS A N 1
ATOM 2102 C CA . HIS A 1 291 ? 31.892 25.616 34.054 1.00 13.86 1227 HIS A CA 1
ATOM 2103 C C . HIS A 1 291 ? 30.715 26.325 34.707 1.00 12.43 1227 HIS A C 1
ATOM 2104 O O . HIS A 1 291 ? 30.906 27.329 35.411 1.00 13.97 1227 HIS A O 1
ATOM 2111 N N . VAL A 1 292 ? 29.509 25.818 34.462 1.00 12.66 1228 VAL A N 1
ATOM 2112 C CA . VAL A 1 292 ? 28.258 26.460 34.856 1.00 13.22 1228 VAL A CA 1
ATOM 2113 C C . VAL A 1 292 ? 27.436 25.454 35.655 1.00 13.01 1228 VAL A C 1
ATOM 2114 O O . VAL A 1 292 ? 27.478 24.252 35.387 1.00 13.92 1228 VAL A O 1
ATOM 2118 N N A GLN A 1 293 ? 26.732 25.942 36.689 0.65 13.49 1229 GLN A N 1
ATOM 2119 N N B GLN A 1 293 ? 26.662 25.955 36.618 0.35 14.23 1229 GLN A N 1
ATOM 2120 C CA A GLN A 1 293 ? 25.855 25.103 37.497 0.65 12.92 1229 GLN A CA 1
ATOM 2121 C CA B GLN A 1 293 ? 25.880 25.089 37.487 0.35 13.04 1229 GLN A CA 1
ATOM 2122 C C A GLN A 1 293 ? 24.435 25.649 37.466 0.65 11.57 1229 GLN A C 1
ATOM 2123 C C B GLN A 1 293 ? 24.462 25.628 37.593 0.35 14.28 1229 GLN A C 1
ATOM 2124 O O A GLN A 1 2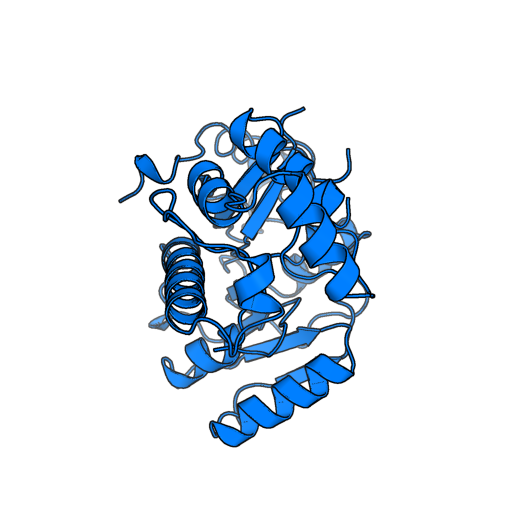93 ? 24.218 26.868 37.510 0.65 13.57 1229 GLN A O 1
ATOM 2125 O O B GLN A 1 293 ? 24.274 26.828 37.834 0.35 11.98 1229 GLN A O 1
ATOM 2136 N N . LYS A 1 294 ? 23.470 24.745 37.425 1.00 12.55 1230 LYS A N 1
ATOM 2137 C CA . LYS A 1 294 ? 22.073 25.156 37.543 1.00 14.08 1230 LYS A CA 1
ATOM 2138 C C . LYS A 1 294 ? 21.775 25.560 38.989 1.00 14.05 1230 LYS A C 1
ATOM 2139 O O . LYS A 1 294 ? 22.184 24.878 39.940 1.00 15.01 1230 LYS A O 1
ATOM 2145 N N . ASP A 1 295 ? 21.096 26.697 39.149 1.00 13.62 1231 ASP A N 1
ATOM 2146 C CA . ASP A 1 295 ? 20.751 27.259 40.460 1.00 14.60 1231 ASP A CA 1
ATOM 2147 C C . ASP A 1 295 ? 19.305 27.744 40.349 1.00 15.19 1231 ASP A C 1
ATOM 2148 O O . ASP A 1 295 ? 19.049 28.922 40.076 1.00 18.22 1231 ASP A O 1
ATOM 2153 N N A ARG A 1 296 ? 18.346 26.845 40.560 0.48 15.31 1232 ARG A N 1
ATOM 2154 N N B ARG A 1 296 ? 18.390 26.811 40.628 0.52 17.93 1232 ARG A N 1
ATOM 2155 C CA A ARG A 1 296 ? 16.949 27.232 40.388 0.48 16.59 1232 ARG A CA 1
ATOM 2156 C CA B ARG A 1 296 ? 16.956 27.007 40.477 0.52 15.77 1232 ARG A CA 1
ATOM 2157 C C A ARG A 1 296 ? 16.452 28.129 41.517 0.48 11.96 1232 ARG A C 1
ATOM 2158 C C B ARG A 1 296 ? 16.384 27.925 41.547 0.52 17.33 1232 ARG A C 1
ATOM 2159 O O A ARG A 1 296 ? 15.530 28.930 41.314 0.48 16.08 1232 ARG A O 1
ATOM 2160 O O B ARG A 1 296 ? 15.333 28.534 41.334 0.52 14.27 1232 ARG A O 1
ATOM 2175 N N . PHE A 1 297 ? 17.045 28.023 42.700 1.00 13.61 1233 PHE A N 1
ATOM 2176 C CA . PHE A 1 297 ? 16.491 28.688 43.876 1.00 12.72 1233 PHE A CA 1
ATOM 2177 C C . PHE A 1 297 ? 17.014 30.099 44.079 1.00 15.90 1233 PHE A C 1
ATOM 2178 O O . PHE A 1 297 ? 16.618 30.752 45.041 1.00 18.84 1233 PHE A O 1
ATOM 2186 N N . SER A 1 298 ? 17.888 30.594 43.212 1.00 17.59 1234 SER A N 1
ATOM 2187 C CA . SER A 1 298 ? 18.419 31.936 43.383 1.00 19.32 1234 SER A CA 1
ATOM 2188 C C . SER A 1 298 ? 17.631 32.966 42.574 1.00 17.25 1234 SER A C 1
ATOM 2189 O O . SER A 1 298 ? 17.003 32.650 41.561 1.00 20.09 1234 SER A O 1
ATOM 2192 N N A ARG A 1 299 ? 17.665 34.208 43.044 0.21 18.14 1235 ARG A N 1
ATOM 2193 N N B ARG A 1 299 ? 17.664 34.208 43.048 0.79 18.05 1235 ARG A N 1
ATOM 2194 C CA A ARG A 1 299 ? 17.043 35.299 42.307 0.21 18.54 1235 ARG A CA 1
ATOM 2195 C CA B ARG A 1 299 ? 17.057 35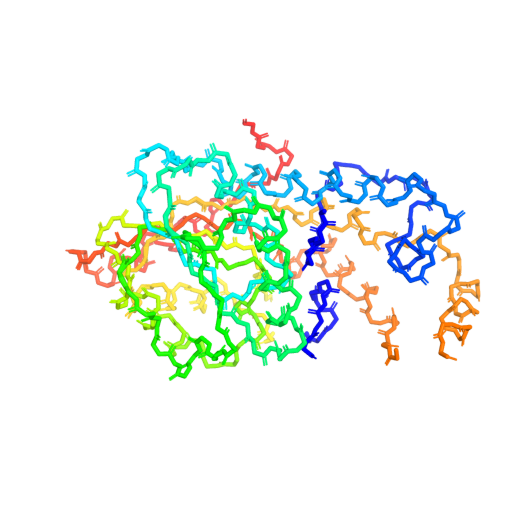.315 42.314 0.79 18.83 1235 ARG A CA 1
ATOM 2196 C C A ARG A 1 299 ? 17.821 35.572 41.025 0.21 18.68 1235 ARG A C 1
ATOM 2197 C C B ARG A 1 299 ? 17.826 35.581 41.024 0.79 19.71 1235 ARG A C 1
ATOM 2198 O O A ARG A 1 299 ? 19.056 35.575 41.019 0.21 18.42 1235 ARG A O 1
ATOM 2199 O O B ARG A 1 299 ? 19.060 35.613 41.018 0.79 17.70 1235 ARG A O 1
ATOM 2214 N N . SER A 1 300 ? 17.088 35.808 39.934 1.00 16.34 1236 SER A N 1
ATOM 2215 C CA . SER A 1 300 ? 17.735 36.015 38.640 1.00 16.49 1236 SER A CA 1
ATOM 2216 C C . SER A 1 300 ? 18.660 37.229 38.655 1.00 16.16 1236 SER A C 1
ATOM 2217 O O . SER A 1 300 ? 19.737 37.202 38.046 1.00 17.55 1236 SER A O 1
ATOM 2220 N N . ASP A 1 301 ? 18.276 38.288 39.364 1.00 16.60 1237 ASP A N 1
ATOM 2221 C CA . ASP A 1 301 ? 19.122 39.474 39.420 1.00 17.26 1237 ASP A CA 1
ATOM 2222 C C . ASP A 1 301 ? 20.386 39.208 40.217 1.00 17.20 1237 ASP A C 1
ATOM 2223 O O . ASP A 1 301 ? 21.423 39.827 39.958 1.00 17.40 1237 ASP A O 1
ATOM 2228 N N . GLU A 1 302 ? 20.329 38.288 41.182 1.00 17.37 1238 GLU A N 1
ATOM 2229 C CA . GLU A 1 302 ? 21.539 37.962 41.916 1.00 17.12 1238 GLU A CA 1
ATOM 2230 C C . GLU A 1 302 ? 22.432 37.000 41.149 1.00 16.98 1238 GLU A C 1
ATOM 2231 O O . GLU A 1 302 ? 23.659 37.124 41.233 1.00 17.92 1238 GLU A O 1
ATOM 2237 N N . LEU A 1 303 ? 21.858 36.071 40.369 1.00 15.37 1239 LEU A N 1
ATOM 2238 C CA . LEU A 1 303 ? 22.671 35.325 39.407 1.00 14.81 1239 LEU A CA 1
ATOM 2239 C C . LEU A 1 303 ? 23.430 36.278 38.498 1.00 15.78 1239 LEU A C 1
ATOM 2240 O O . LEU A 1 303 ? 24.629 36.104 38.257 1.00 16.33 1239 LEU A O 1
ATOM 2245 N N . PHE A 1 304 ? 22.742 37.292 37.971 1.00 14.98 1240 PHE A N 1
ATOM 2246 C CA . PHE A 1 304 ? 23.417 38.214 37.066 1.00 15.26 1240 PHE A CA 1
ATOM 2247 C C . PHE A 1 304 ? 24.566 38.907 37.780 1.00 16.10 1240 PHE A C 1
ATOM 2248 O O . PHE A 1 304 ? 25.663 39.056 37.225 1.00 16.76 1240 PHE A O 1
ATOM 2256 N N A HIS A 1 305 ? 24.324 39.375 39.001 0.47 14.90 1241 HIS A N 1
ATOM 2257 N N B HIS A 1 305 ? 24.332 39.318 39.027 0.53 15.51 1241 HIS A N 1
ATOM 2258 C CA A HIS A 1 305 ? 25.366 40.060 39.752 0.47 17.24 1241 HIS A CA 1
ATOM 2259 C CA B HIS A 1 305 ? 25.325 40.061 39.795 0.53 17.53 1241 HIS A CA 1
ATOM 2260 C C A HIS A 1 305 ? 26.574 39.154 39.948 0.47 16.80 1241 HIS A C 1
ATOM 2261 C C B HIS A 1 305 ? 26.558 39.206 40.066 0.53 20.79 1241 HIS A C 1
ATOM 2262 O O A HIS A 1 305 ? 27.708 39.522 39.615 0.47 18.03 1241 HIS A O 1
ATOM 2263 O O B HIS A 1 305 ? 27.696 39.674 39.928 0.53 21.09 1241 HIS A O 1
ATOM 2276 N N . LEU A 1 306 ? 26.344 37.952 40.467 1.00 16.74 1242 LEU A N 1
ATOM 2277 C CA . LEU A 1 306 ? 27.452 37.041 40.730 1.00 19.33 1242 LEU A CA 1
ATOM 2278 C C . LEU A 1 306 ? 28.144 36.622 39.442 1.00 16.55 1242 LEU A C 1
ATOM 2279 O O . LEU A 1 306 ? 29.379 36.519 39.400 1.00 20.34 1242 LEU A O 1
ATOM 2284 N N . ASN A 1 307 ? 27.375 36.355 38.384 1.00 13.91 1243 ASN A N 1
ATOM 2285 C CA . ASN A 1 307 ? 27.978 35.956 37.115 1.00 14.14 1243 ASN A CA 1
ATOM 2286 C C . ASN A 1 307 ? 28.872 37.052 36.565 1.00 18.19 1243 ASN A C 1
ATOM 2287 O O . ASN A 1 307 ? 29.923 36.763 35.984 1.00 19.63 1243 ASN A O 1
ATOM 2292 N N . ALA A 1 308 ? 28.456 38.311 36.708 1.00 17.39 1244 ALA A N 1
ATOM 2293 C CA . ALA A 1 308 ? 29.268 39.407 36.198 1.00 18.69 1244 ALA A CA 1
ATOM 2294 C C . ALA A 1 308 ? 30.610 39.444 36.905 1.00 22.92 1244 ALA A C 1
ATOM 2295 O O . ALA A 1 308 ? 31.650 39.653 36.270 1.00 25.83 1244 ALA A O 1
ATOM 2297 N N . LYS A 1 309 ? 30.608 39.212 38.219 1.00 21.64 1245 LYS A N 1
ATOM 2298 C CA . LYS A 1 309 ? 31.863 39.165 38.960 1.00 22.06 1245 LYS A CA 1
ATOM 2299 C C . LYS A 1 309 ? 32.735 38.016 38.476 1.00 24.36 1245 LYS A C 1
ATOM 2300 O O . LYS A 1 309 ? 33.946 38.179 38.305 1.00 26.52 1245 LYS A O 1
ATOM 2306 N N A GLN A 1 310 ? 32.135 36.846 38.244 0.56 20.95 1246 GLN A N 1
ATOM 2307 N N B GLN A 1 310 ? 32.141 36.846 38.230 0.44 21.01 1246 GLN A N 1
ATOM 2308 C CA A GLN A 1 310 ? 32.919 35.704 37.792 0.56 21.66 1246 GLN A CA 1
ATOM 2309 C CA B GLN A 1 310 ? 32.951 35.712 37.800 0.44 21.49 1246 GLN A CA 1
ATOM 2310 C C A GLN A 1 310 ? 33.495 35.951 36.404 0.56 22.66 1246 GLN A C 1
ATOM 2311 C C B GLN A 1 310 ? 33.459 35.882 36.372 0.44 24.19 1246 GLN A C 1
ATOM 2312 O O A GLN A 1 310 ? 34.614 35.519 36.102 0.56 23.15 1246 GLN A O 1
ATOM 2313 O O B GLN A 1 310 ? 34.502 35.320 36.016 0.44 25.58 1246 GLN A O 1
ATOM 2324 N N . PHE A 1 311 ? 32.750 36.655 35.548 1.00 22.11 1247 PHE A N 1
ATOM 2325 C CA . PHE A 1 311 ? 33.251 36.969 34.214 1.00 25.59 1247 PHE A CA 1
ATOM 2326 C C . PHE A 1 311 ? 34.465 37.887 34.261 1.00 31.61 1247 PHE A C 1
ATOM 2327 O O . PHE A 1 311 ? 35.200 37.968 33.272 1.00 39.01 1247 PHE A O 1
ATOM 2335 N N . GLU A 1 312 ? 34.688 38.587 35.375 1.00 25.00 1248 GLU A N 1
ATOM 2336 C CA . GLU A 1 312 ? 35.882 39.405 35.526 1.00 29.25 1248 GLU A CA 1
ATOM 2337 C C . GLU A 1 312 ? 37.054 38.624 36.097 1.00 30.27 1248 GLU A C 1
ATOM 2338 O O . GLU A 1 312 ? 38.157 39.175 36.194 1.00 35.36 1248 GLU A O 1
ATOM 2344 N N A GLN A 1 313 ? 36.841 37.362 36.468 0.53 30.85 1249 GLN A N 1
ATOM 2345 N N B GLN A 1 313 ? 36.844 37.366 36.484 0.47 30.69 1249 GLN A N 1
ATOM 2346 C CA A GLN A 1 313 ? 37.846 36.525 37.113 0.53 28.43 1249 GLN A CA 1
ATOM 2347 C CA B GLN A 1 313 ? 37.870 36.537 37.107 0.47 28.50 1249 GLN A CA 1
ATOM 2348 C C A GLN A 1 313 ? 38.295 35.374 36.217 0.53 24.94 1249 GLN A C 1
ATOM 2349 C C B GLN A 1 313 ? 38.286 35.371 36.216 0.47 25.27 1249 GLN A C 1
ATOM 2350 O O A GLN A 1 313 ? 38.725 34.333 36.717 0.53 29.82 1249 GLN A O 1
ATOM 2351 O O B GLN A 1 313 ? 38.680 34.316 36.717 0.47 30.42 1249 GLN A O 1
ATOM 2362 N N . LEU A 1 314 ? 38.191 35.542 34.898 1.00 23.82 1250 LEU A N 1
ATOM 2363 C CA . LEU A 1 314 ? 38.617 34.491 33.974 1.00 25.92 1250 LEU A CA 1
ATOM 2364 C C . LEU A 1 314 ? 40.085 34.153 34.214 1.00 23.83 1250 LEU A C 1
ATOM 2365 O O . LEU A 1 314 ? 40.918 35.048 34.375 1.00 26.48 1250 LEU A O 1
ATOM 2370 N N . THR A 1 315 ? 40.398 32.855 34.259 1.00 21.66 1251 THR A N 1
ATOM 2371 C CA . THR A 1 315 ? 41.753 32.403 34.544 1.00 21.16 1251 THR A CA 1
ATOM 2372 C C . THR A 1 315 ? 42.463 32.116 33.232 1.00 18.47 1251 THR A C 1
ATOM 2373 O O . THR A 1 315 ? 42.032 31.205 32.515 1.00 18.33 1251 THR A O 1
ATOM 2377 N N . PRO A 1 316 ? 43.540 32.808 32.879 1.00 18.56 1252 PRO A N 1
ATOM 2378 C CA . PRO A 1 316 ? 44.312 32.401 31.696 1.00 18.30 1252 PRO A CA 1
ATOM 2379 C C . PRO A 1 316 ? 44.890 31.009 31.889 1.00 18.95 1252 PRO A C 1
ATOM 2380 O O . PRO A 1 316 ? 45.335 30.649 32.982 1.00 20.58 1252 PRO A O 1
ATOM 2384 N N . TYR A 1 317 ? 44.885 30.222 30.812 1.00 18.22 1253 TYR A N 1
ATOM 2385 C CA . TYR A 1 317 ? 45.406 28.859 30.896 1.00 20.03 1253 TYR A CA 1
ATOM 2386 C C . TYR A 1 317 ? 46.844 28.831 31.407 1.00 21.29 1253 TYR A C 1
ATOM 2387 O O . TYR A 1 317 ? 47.234 27.911 32.140 1.00 20.43 1253 TYR A O 1
ATOM 2396 N N . ALA A 1 318 ? 47.652 29.829 31.039 1.00 19.61 1254 ALA A N 1
ATOM 2397 C CA . ALA A 1 318 ? 49.040 29.833 31.488 1.00 20.35 1254 ALA A CA 1
ATOM 2398 C C . ALA A 1 318 ? 49.144 29.873 33.009 1.00 23.35 1254 ALA A C 1
ATOM 2399 O O . ALA A 1 318 ? 50.143 29.413 33.570 1.00 28.27 1254 ALA A O 1
ATOM 2401 N N . GLU A 1 319 ? 48.126 30.397 33.690 1.00 23.91 1255 GLU A N 1
ATOM 2402 C CA . GLU A 1 319 ? 48.099 30.440 35.147 1.00 25.97 1255 GLU A CA 1
ATOM 2403 C C . GLU A 1 319 ? 47.292 29.303 35.751 1.00 23.40 1255 GLU A C 1
ATOM 2404 O O . GLU A 1 319 ? 47.207 29.205 36.978 1.00 30.31 1255 GLU A O 1
ATOM 2410 N N . PHE A 1 320 ? 46.694 28.456 34.922 1.00 21.50 1256 PHE A N 1
ATOM 2411 C CA . PHE A 1 320 ? 45.881 27.352 35.394 1.00 22.23 1256 PHE A CA 1
ATOM 2412 C C . PHE A 1 320 ? 46.772 26.204 35.843 1.00 21.71 1256 PHE A C 1
ATOM 2413 O O . PHE A 1 320 ? 47.787 25.905 35.219 1.00 23.89 1256 PHE A O 1
ATOM 2421 N N . ALA A 1 321 ? 46.374 25.546 36.923 1.00 21.82 1257 ALA A N 1
ATOM 2422 C CA . ALA A 1 321 ? 46.997 24.288 37.282 1.00 21.66 1257 ALA A CA 1
ATOM 2423 C C . ALA A 1 321 ? 45.965 23.464 38.028 1.00 23.81 1257 ALA A C 1
ATOM 2424 O O . ALA A 1 321 ? 46.024 22.237 38.014 1.00 24.40 1257 ALA A O 1
#

Solvent-accessible surface area: 13546 Å² total; per-residue (Å²): 114,113,27,18,11,11,74,36,130,108,89,13,38,2,0,0,1,0,86,128,69,48,123,48,15,8,7,6,46,15,44,77,56,59,107,105,144,88,136,13,141,109,62,10,20,73,0,10,97,25,0,20,139,0,0,35,60,60,21,84,35,89,82,14,92,46,0,0,6,4,24,7,15,43,0,5,17,0,1,44,11,0,76,136,24,141,66,0,88,1,11,0,0,9,93,38,26,138,30,5,114,30,0,113,101,22,4,154,103,98,49,11,73,126,40,7,122,13,39,109,92,33,4,13,161,54,75,5,52,26,97,6,31,0,1,0,0,15,9,14,0,13,47,22,130,76,37,104,31,0,0,35,3,0,15,116,23,1,51,66,29,6,30,0,0,0,0,3,2,0,11,42,166,174,111,15,9,37,80,107,90,3,3,126,16,0,7,83,18,68,0,62,5,56,38,2,2,33,0,11,76,5,0,0,8,0,8,54,65,48,17,153,76,64,75,31,112,54,5,24,157,127,49,183,211,65,71,15,57,36,16,111,86,10,46,110,14,9,91,57,39,121,24,9,0,0,0,0,10,0,52,17,26,133,158,45,188,68,101,69,1,64,94,77,0,35,110,51,4,138,121,30,45,56,26,89,132,49,139

Sequence (279 aa):
TENLYYFQSNEHFLTWGVFQEIVPGFSWIRTVFRPSERPEGRERLAVAQRELRRVLFRAVDLSAIKNVMDFGCGHGSDLIILGEQNEHLKKLDGYTISGKQAEVCKQRVRTRGLQNRIRIFQRDSAKDDFPGMMYDLVLGFEVAGLIP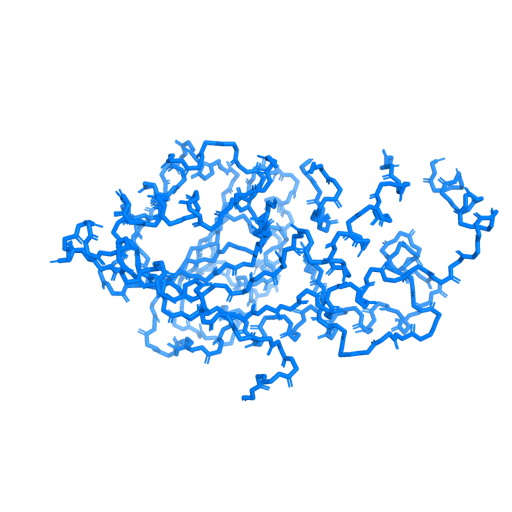DKDALFSNIDRHLTTNGGLLIIMMADFVANTTFSSTRREQWNKKLFSSSSNHLRRLVDDAVDVSNEVANCLHNPDYAAQFEALCKELKQRSFGSYENVYKALRGGLISYVLFHVQQKDRRFSRRSDELFHHLNAKQQFEQQLTPYAEFA

Secondary structure (DSSP, 8-state):
--SSSSS------S----SS--TT--HHHHHHSTTT-HHHHHHHHHHHHHHHHHHTTT--GGG--EEEESS-TTSHHHHHHHHH-TT-EEEEEES-HHHHHHHHHHHHHTT-TTTEEEEE--TTTS--SS-EEEEEEES-GGG-S-HHHHHHHHHHTEEEEEEEEEEEEEE----SPBHHHHHHHHHTTTEEEEEEEE-HHHHHHHH---S-HHHHHHHHHHH----GGGHHHHHHHHHHTSEEEEEEEEEE-TTS-HHHHHHHHHHHHT-PEEGGG--

B-factor: mean 30.51, std 19.48, range [10.25, 116.7]

Organism: Stigmatella aurantiaca (NCBI:txid41)

Nearest PDB structures (foldseek):
  6ect-assembly1_A  TM=1.004E+00  e=4.794E-62  Stigmatella aurantiaca
  6ecx-assembly1_A  TM=9.684E-01  e=5.849E-52  Stigmatella aurantiaca
  6ecu-assembly1_A  TM=9.063E-01  e=1.183E-32  Stigmatella aurantiaca
  6ecv-assembly1_B  TM=8.873E-01  e=2.301E-32  Stigmatella aurantiaca
  6hp2-assembly1_A  TM=9.113E-01  e=1.394E-28  Brevibacillus brevis NBRC 100599